Protein AF-A0AAU9QQC6-F1 (afdb_monomer_lite)

pLDDT: mean 72.89, std 12.36, range [46.03, 91.88]

Secondary structure (DSSP, 8-state):
--HHHHHHHHHHHHHHHHHHHHHHHHHHHHTT--HHHHHHHHHHHHHHHHHHHHHHHHHHHHHHHHHTSHHHHHHHHHHHHHHHHHHHHHHHTSB-----HHHHHHHSTTSS--SSPBHHHHHHHHHHHHHHHTTS---HHHHHHHHHHHHT-EETTEEHHHHHHHHHHHHHHHHHHHHHH--STTHHHHHHHHHHTS-STTSGGGGS-HHHHHHHHHHS--S-HHHHHHHHS-----SS-HHHHHHHHHHTTTS-HHHHHH--HHHHHHHHTT-

Foldseek 3Di:
DDPVVVLVVLVVVLVVVVVVVVVVVVVCVVVVPDPVVVVVVVVVCCVVNVVSVVVSVVSVVVCVVVCPDLVVLLVVLVVLLVVLVVLLVVQQQFWWPDDFPLLCLLLDLQSDRPPIHGLLSSVLSVLLSVVLCVVPPDALSNVLNVCCQQPPTDTPNHRSCCSLCVSVLSSLVSLLVSLVSDPDPCSQVVNVVSLVPRRLSLSCVVVPPPVSVCSVPPRRDHPDPVVVCVSNPGPNPRNDDSVSSVVSRVVCRPDHSVCSRPDDPVNVVVVVVVD

Structure (mmCIF, N/CA/C/O backbone):
data_AF-A0AAU9QQC6-F1
#
_entry.id   AF-A0AAU9QQC6-F1
#
loop_
_atom_site.group_PDB
_atom_site.id
_atom_site.type_symbol
_atom_site.label_atom_id
_atom_site.label_alt_id
_atom_site.label_comp_id
_atom_site.label_asym_id
_atom_site.label_entity_id
_atom_site.label_seq_id
_atom_site.pdbx_PDB_ins_code
_atom_site.Cartn_x
_atom_site.Cartn_y
_atom_site.Cartn_z
_atom_site.occupancy
_atom_site.B_iso_or_equiv
_atom_site.auth_seq_id
_atom_site.auth_comp_id
_atom_site.auth_asym_id
_atom_site.auth_atom_id
_atom_site.pdbx_PDB_model_num
ATOM 1 N N . MET A 1 1 ? -7.316 -11.372 30.826 1.00 49.28 1 MET A N 1
ATOM 2 C CA . MET A 1 1 ? -8.628 -12.020 30.580 1.00 49.28 1 MET A CA 1
ATOM 3 C C . MET A 1 1 ? -9.627 -10.907 30.275 1.00 49.28 1 MET A C 1
ATOM 5 O O . MET A 1 1 ? -9.718 -9.990 31.075 1.00 49.28 1 MET A O 1
ATOM 9 N N . SER A 1 2 ? -10.265 -10.890 29.098 1.00 54.28 2 SER A N 1
ATOM 10 C CA . SER A 1 2 ? -11.149 -9.777 28.683 1.00 54.28 2 SER A CA 1
ATOM 11 C C . SER A 1 2 ? -12.314 -9.598 29.671 1.00 54.28 2 SER A C 1
ATOM 13 O O . SER A 1 2 ? -12.919 -10.594 30.064 1.00 54.28 2 SER A O 1
ATOM 15 N N . GLN A 1 3 ? -12.649 -8.356 30.050 1.00 51.50 3 GLN A N 1
ATOM 16 C CA . GLN A 1 3 ? -13.775 -8.027 30.946 1.00 51.50 3 GLN A CA 1
ATOM 17 C C . GLN A 1 3 ? -15.094 -8.682 30.495 1.00 51.50 3 GLN A C 1
ATOM 19 O O . GLN A 1 3 ? -15.866 -9.148 31.330 1.00 51.50 3 GLN A O 1
ATOM 24 N N . LYS A 1 4 ? -15.296 -8.841 29.178 1.00 56.97 4 LYS A N 1
ATOM 25 C CA . LYS A 1 4 ? -16.446 -9.561 28.602 1.00 56.97 4 LYS A CA 1
ATOM 26 C C . LYS A 1 4 ? -16.500 -11.029 29.035 1.00 56.97 4 LYS A C 1
ATOM 28 O O . LYS A 1 4 ? -17.570 -11.540 29.342 1.00 56.97 4 LYS A O 1
ATOM 33 N N . LYS A 1 5 ? -15.347 -11.703 29.122 1.00 59.28 5 LYS A N 1
ATOM 34 C CA . LYS A 1 5 ? -15.263 -13.099 29.588 1.00 59.28 5 LYS A CA 1
ATOM 35 C C . LYS A 1 5 ? -15.608 -13.219 31.072 1.00 59.28 5 LYS A C 1
ATOM 37 O O . LYS A 1 5 ? -16.277 -14.174 31.449 1.00 59.28 5 LYS A O 1
ATOM 42 N N . ILE A 1 6 ? -15.198 -12.254 31.898 1.00 67.12 6 ILE A N 1
ATOM 43 C CA . ILE A 1 6 ? -15.539 -12.232 33.331 1.00 67.12 6 ILE A CA 1
ATOM 44 C C . ILE A 1 6 ? -17.050 -12.058 33.502 1.00 67.12 6 ILE A C 1
ATOM 46 O O . ILE A 1 6 ? -17.663 -12.824 34.237 1.00 67.12 6 ILE A O 1
ATOM 50 N N . LEU A 1 7 ? -17.656 -11.130 32.758 1.00 67.00 7 LEU A N 1
ATOM 51 C CA . LEU A 1 7 ? -19.090 -10.848 32.824 1.00 67.00 7 LEU A CA 1
ATOM 52 C C . LEU A 1 7 ? -19.949 -12.054 32.401 1.00 67.00 7 LEU A C 1
ATOM 54 O O . LEU A 1 7 ? -20.900 -12.409 33.093 1.00 67.00 7 LEU A O 1
ATOM 58 N N . ILE A 1 8 ? -19.575 -12.726 31.305 1.00 72.62 8 ILE A N 1
ATOM 59 C CA . ILE A 1 8 ? -20.248 -13.947 30.828 1.00 72.62 8 ILE A CA 1
ATOM 60 C C . ILE A 1 8 ? -20.105 -15.080 31.849 1.00 72.62 8 ILE A C 1
ATOM 62 O O . ILE A 1 8 ? -21.080 -15.759 32.157 1.00 72.62 8 ILE A O 1
ATOM 66 N N . THR A 1 9 ? -18.911 -15.260 32.417 1.00 71.75 9 THR A N 1
ATOM 67 C CA . THR A 1 9 ? -18.672 -16.295 33.435 1.00 71.75 9 THR A CA 1
ATOM 68 C C . THR A 1 9 ? -19.521 -16.042 34.683 1.00 71.75 9 THR A C 1
ATOM 70 O O . THR A 1 9 ? -20.118 -16.973 35.221 1.00 71.75 9 THR A O 1
ATOM 73 N N . LEU A 1 10 ? -19.639 -14.780 35.107 1.00 70.56 10 LEU A N 1
ATOM 74 C CA . LEU A 1 10 ? -20.469 -14.378 36.242 1.00 70.56 10 LEU A CA 1
ATOM 75 C C . LEU A 1 10 ? -21.962 -14.615 35.963 1.00 70.56 10 LEU A C 1
ATOM 77 O O . LEU A 1 10 ? -22.668 -15.144 36.820 1.00 70.56 10 LEU A O 1
ATOM 81 N N . LEU A 1 11 ? -22.437 -14.304 34.752 1.00 73.31 11 LEU A N 1
ATOM 82 C CA . LEU A 1 11 ? -23.811 -14.577 34.319 1.00 73.31 11 LEU A CA 1
ATOM 83 C C . LEU A 1 11 ? -24.126 -16.082 34.364 1.00 73.31 11 LEU A C 1
ATOM 85 O O . LEU A 1 11 ? -25.117 -16.486 34.973 1.00 73.31 11 LEU A O 1
ATOM 89 N N . CYS A 1 12 ? -23.259 -16.919 33.784 1.00 75.00 12 CYS A N 1
ATOM 90 C CA . CYS A 1 12 ? -23.413 -18.376 33.801 1.00 75.00 12 CYS A CA 1
ATOM 91 C C . CYS A 1 12 ? -23.426 -18.937 35.229 1.00 75.00 12 CYS A C 1
ATOM 93 O O . CYS A 1 12 ? -24.249 -19.796 35.543 1.00 75.00 12 CYS A O 1
ATOM 95 N N . PHE A 1 13 ? -22.561 -18.425 36.109 1.00 75.25 13 PHE A N 1
ATOM 96 C CA . PHE A 1 13 ? -22.520 -18.828 37.515 1.00 75.25 13 PHE A CA 1
ATOM 97 C C . PHE A 1 13 ? -23.815 -18.456 38.253 1.00 75.25 13 PHE A C 1
ATOM 99 O O . PHE A 1 13 ? -24.349 -19.253 39.020 1.00 75.25 13 PHE A O 1
ATOM 106 N N . THR A 1 14 ? -24.377 -17.282 37.957 1.00 70.88 14 THR A N 1
ATOM 107 C CA . THR A 1 14 ? -25.639 -16.810 38.549 1.00 70.88 14 THR A CA 1
ATOM 108 C C . THR A 1 14 ? -26.821 -17.700 38.152 1.00 70.88 14 THR A C 1
ATOM 110 O O . THR A 1 14 ? -27.624 -18.088 39.001 1.00 70.88 14 THR A O 1
ATOM 113 N N . ILE A 1 15 ? -26.897 -18.083 36.872 1.00 76.19 15 ILE A N 1
ATOM 114 C CA . ILE A 1 15 ? -27.920 -19.005 36.353 1.00 76.19 15 ILE A CA 1
ATOM 115 C C . ILE A 1 15 ? -27.777 -20.394 36.989 1.00 76.19 15 ILE A C 1
ATOM 117 O O . ILE A 1 15 ? -28.776 -21.005 37.368 1.00 76.19 15 ILE A O 1
ATOM 121 N N . ALA A 1 16 ? -26.545 -20.886 37.150 1.00 73.12 16 ALA A N 1
ATOM 122 C CA . ALA A 1 16 ? -26.285 -22.181 37.770 1.00 73.12 16 ALA A CA 1
ATOM 123 C C . ALA A 1 16 ? -26.748 -22.223 39.236 1.00 73.12 16 ALA A C 1
ATOM 125 O O . ALA A 1 16 ? -27.424 -23.172 39.632 1.00 73.12 16 ALA A O 1
ATOM 126 N N . ILE A 1 17 ? -26.462 -21.180 40.026 1.00 74.50 17 ILE A N 1
ATOM 127 C CA . ILE A 1 17 ? -26.947 -21.084 41.412 1.00 74.50 17 ILE A CA 1
ATOM 128 C C . ILE A 1 17 ? -28.482 -21.042 41.440 1.00 74.50 17 ILE A C 1
ATOM 130 O O . ILE A 1 17 ? -29.094 -21.737 42.249 1.00 74.50 17 ILE A O 1
ATOM 134 N N . PHE A 1 18 ? -29.115 -20.278 40.543 1.00 71.88 18 PHE A N 1
ATOM 135 C CA . PHE A 1 18 ? -30.577 -20.207 40.462 1.00 71.88 18 PHE A CA 1
ATOM 136 C C . PHE A 1 18 ? -31.208 -21.579 40.185 1.00 71.88 18 PHE A C 1
ATOM 138 O O . PHE A 1 18 ? -32.147 -21.970 40.875 1.00 71.88 18 PHE A O 1
ATOM 145 N N . LEU A 1 19 ? -30.657 -22.346 39.237 1.00 73.50 19 LEU A N 1
ATOM 146 C CA . LEU A 1 19 ? -31.112 -23.707 38.934 1.00 73.50 19 LEU A CA 1
ATOM 147 C C . LEU A 1 19 ? -30.944 -24.656 40.125 1.00 73.50 19 LEU A C 1
ATOM 149 O O . LEU A 1 19 ? -31.856 -25.425 40.420 1.00 73.50 19 LEU A O 1
ATOM 153 N N . VAL A 1 20 ? -29.817 -24.582 40.837 1.00 74.50 20 VAL A N 1
ATOM 154 C CA . VAL A 1 20 ? -29.570 -25.401 42.035 1.00 74.50 20 VAL A CA 1
ATOM 155 C C . VAL A 1 20 ? -30.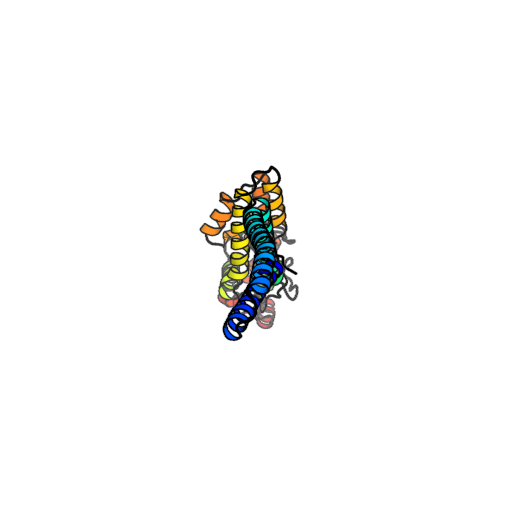594 -25.094 43.128 1.00 74.50 20 VAL A C 1
ATOM 157 O O . VAL A 1 20 ? -31.149 -26.018 43.718 1.00 74.50 20 VAL A O 1
ATOM 160 N N . VAL A 1 21 ? -30.908 -23.819 43.364 1.00 68.69 21 VAL A N 1
ATOM 161 C CA . VAL A 1 21 ? -31.923 -23.419 44.352 1.00 68.69 21 VAL A CA 1
ATOM 162 C C . VAL A 1 21 ? -33.323 -23.862 43.931 1.00 68.69 21 VAL A C 1
ATOM 164 O O . VAL A 1 21 ? -34.084 -24.333 44.774 1.00 68.69 21 VAL A O 1
ATOM 167 N N . LEU A 1 22 ? -33.653 -23.800 42.638 1.00 71.38 22 LEU A N 1
ATOM 168 C CA . LEU A 1 22 ? -34.913 -24.321 42.093 1.00 71.38 22 LEU A CA 1
ATOM 169 C C . LEU A 1 22 ? -35.048 -25.835 42.308 1.00 71.38 22 LEU A C 1
ATOM 171 O O . LEU A 1 22 ? -36.104 -26.303 42.730 1.00 71.38 22 LEU A O 1
ATOM 175 N N . ILE A 1 23 ? -33.971 -26.593 42.075 1.00 73.94 23 ILE A N 1
ATOM 176 C CA . ILE A 1 23 ? -33.926 -28.043 42.306 1.00 73.94 23 ILE A CA 1
ATOM 177 C C . ILE A 1 23 ? -34.077 -28.352 43.797 1.00 73.94 23 ILE A C 1
ATOM 179 O O . ILE A 1 23 ? -34.906 -29.183 44.156 1.00 73.94 23 ILE A O 1
ATOM 183 N N . ILE A 1 24 ? -33.340 -27.662 44.674 1.00 69.12 24 ILE A N 1
ATOM 184 C CA . ILE A 1 24 ? -33.470 -27.820 46.132 1.00 69.12 24 ILE A CA 1
ATOM 185 C C . ILE A 1 24 ? -34.905 -27.510 46.572 1.00 69.12 24 ILE A C 1
ATOM 187 O O . ILE A 1 24 ? -35.478 -28.265 47.348 1.00 69.12 24 ILE A O 1
ATOM 191 N N . THR A 1 25 ? -35.515 -26.457 46.025 1.00 62.00 25 THR A N 1
ATOM 192 C CA . THR A 1 25 ? -36.904 -26.070 46.316 1.00 62.00 25 THR A CA 1
ATOM 193 C C . THR A 1 25 ? -37.892 -27.156 45.899 1.00 62.00 25 THR A C 1
ATOM 195 O O . THR A 1 25 ? -38.747 -27.545 46.691 1.00 62.00 25 THR A O 1
ATOM 198 N N . ALA A 1 26 ? -37.758 -27.691 44.683 1.00 64.31 26 ALA A N 1
ATOM 199 C CA . ALA A 1 26 ? -38.605 -28.775 44.191 1.00 64.31 26 ALA A CA 1
ATOM 200 C C . ALA A 1 26 ? -38.455 -30.051 45.037 1.00 64.31 26 ALA A C 1
ATOM 202 O O . ALA A 1 26 ? -39.446 -30.709 45.344 1.00 64.31 26 ALA A O 1
ATOM 203 N N . VAL A 1 27 ? -37.228 -30.367 45.460 1.00 66.38 27 VAL A N 1
ATOM 204 C CA . VAL A 1 27 ? -36.919 -31.517 46.316 1.00 66.38 27 VAL A CA 1
ATOM 205 C C . VAL A 1 27 ? -37.485 -31.326 47.727 1.00 66.38 27 VAL A C 1
ATOM 207 O O . VAL A 1 27 ? -38.150 -32.222 48.231 1.00 66.38 27 VAL A O 1
ATOM 210 N N . MET A 1 28 ? -37.305 -30.164 48.360 1.00 64.31 28 MET A N 1
ATOM 211 C CA . MET A 1 28 ? -37.839 -29.905 49.706 1.00 64.31 28 MET A CA 1
ATOM 212 C C . MET A 1 28 ? -39.371 -29.956 49.752 1.00 64.31 28 MET A C 1
ATOM 214 O O . MET A 1 28 ? -39.926 -30.484 50.712 1.00 64.31 28 MET A O 1
ATOM 218 N N . ASN A 1 29 ? -40.039 -29.480 48.696 1.00 60.56 29 ASN A N 1
ATOM 219 C CA . ASN A 1 29 ? -41.498 -29.537 48.567 1.00 60.56 29 ASN A CA 1
ATOM 220 C C . ASN A 1 29 ? -42.007 -30.974 48.327 1.00 60.56 29 ASN A C 1
ATOM 222 O O . ASN A 1 29 ? -43.116 -31.315 48.717 1.00 60.56 29 ASN A O 1
ATOM 226 N N . TYR A 1 30 ? -41.187 -31.836 47.714 1.00 61.41 30 TYR A N 1
ATOM 227 C CA . TYR A 1 30 ? -41.492 -33.258 47.513 1.00 61.41 30 TYR A CA 1
ATOM 228 C C . TYR A 1 30 ? -41.337 -34.096 48.800 1.00 61.41 30 TYR A C 1
ATOM 230 O O . TYR A 1 30 ? -41.972 -35.140 48.928 1.00 61.41 30 TYR A O 1
ATOM 238 N N . PHE A 1 31 ? -40.509 -33.648 49.754 1.00 60.22 31 PHE A N 1
ATOM 239 C CA . PHE A 1 31 ? -40.211 -34.360 51.008 1.00 60.22 31 PHE A CA 1
ATOM 240 C C . PHE A 1 31 ? -40.866 -33.756 52.269 1.00 60.22 31 PHE A C 1
ATOM 242 O O . PHE A 1 31 ? -40.593 -34.238 53.366 1.00 60.22 31 PHE A O 1
ATOM 249 N N . ASP A 1 32 ? -41.722 -32.738 52.125 1.00 59.00 32 ASP A N 1
ATOM 250 C CA . ASP A 1 32 ? -42.509 -32.117 53.211 1.00 59.00 32 ASP A CA 1
ATOM 251 C C . ASP A 1 32 ? -41.648 -31.600 54.394 1.00 59.00 32 ASP A C 1
ATOM 253 O O . ASP A 1 32 ? -41.969 -31.748 55.575 1.00 59.00 32 ASP A O 1
ATOM 257 N N . ILE A 1 33 ? -40.485 -31.014 54.074 1.00 55.41 33 ILE A N 1
ATOM 258 C CA . ILE A 1 33 ? -39.499 -30.539 55.058 1.00 55.41 33 ILE A CA 1
ATOM 259 C C . ILE A 1 33 ? -39.776 -29.066 55.427 1.00 55.41 33 ILE A C 1
ATOM 261 O O . ILE A 1 33 ? -39.784 -28.194 54.564 1.00 55.41 33 ILE A O 1
ATOM 265 N N . ALA A 1 34 ? -39.970 -28.820 56.731 1.00 57.09 34 ALA A N 1
ATOM 266 C CA . ALA A 1 34 ? -40.286 -27.569 57.445 1.00 57.09 34 ALA A CA 1
ATOM 267 C C . ALA A 1 34 ? -40.156 -26.213 56.694 1.00 57.09 34 ALA A C 1
ATOM 269 O O . ALA A 1 34 ? -39.061 -25.764 56.343 1.00 57.09 34 ALA A O 1
ATOM 270 N N . LEU A 1 35 ? -41.289 -25.493 56.613 1.00 57.78 35 LEU A N 1
ATOM 271 C CA . LEU A 1 35 ? -41.464 -24.158 56.008 1.00 57.78 35 LEU A CA 1
ATOM 272 C C . LEU A 1 35 ? -40.525 -23.055 56.541 1.00 57.78 35 LEU A C 1
ATOM 274 O O . LEU A 1 35 ? -40.221 -22.108 55.814 1.00 57.78 35 LEU A O 1
ATOM 278 N N . ASP A 1 36 ? -40.053 -23.147 57.785 1.00 58.88 36 ASP A N 1
ATOM 279 C CA . ASP A 1 36 ? -39.226 -22.091 58.393 1.00 58.88 36 ASP A CA 1
ATOM 280 C C . ASP A 1 36 ? -37.809 -22.041 57.805 1.00 58.88 36 ASP A C 1
ATOM 282 O O . ASP A 1 36 ? -37.277 -20.960 57.534 1.00 58.88 36 ASP A O 1
ATOM 286 N N . GLY A 1 37 ? -37.223 -23.209 57.518 1.00 57.56 37 GLY A N 1
ATOM 287 C CA . GLY A 1 37 ? -35.948 -23.300 56.804 1.00 57.56 37 GLY A CA 1
ATOM 288 C C . GLY A 1 37 ? -36.071 -22.805 55.362 1.00 57.56 37 GLY A C 1
ATOM 289 O O . GLY A 1 37 ? -35.153 -22.174 54.841 1.00 57.56 37 GLY A O 1
ATOM 290 N N . PHE A 1 38 ? -37.236 -23.013 54.744 1.00 57.19 38 PHE A N 1
ATOM 291 C CA . PHE A 1 38 ? -37.543 -22.527 53.402 1.00 57.19 38 PHE A CA 1
ATOM 292 C C . PHE A 1 38 ? -37.653 -20.996 53.347 1.00 57.19 38 PHE A C 1
ATOM 294 O O . PHE A 1 38 ? -37.045 -20.370 52.477 1.00 57.19 38 PHE A O 1
ATOM 301 N N . ASN A 1 39 ? -38.347 -20.366 54.298 1.00 61.62 39 ASN A N 1
ATOM 302 C CA . ASN A 1 39 ? -38.440 -18.903 54.364 1.00 61.62 39 ASN A CA 1
ATOM 303 C C . ASN A 1 39 ? -37.070 -18.243 54.591 1.00 61.62 39 ASN A C 1
ATOM 305 O O . ASN A 1 39 ? -36.753 -17.258 53.921 1.00 61.62 39 ASN A O 1
ATOM 309 N N . GLN A 1 40 ? -36.223 -18.814 55.456 1.00 63.28 40 GLN A N 1
ATOM 310 C CA . GLN A 1 40 ? -34.849 -18.333 55.647 1.00 63.28 40 GLN A CA 1
ATOM 311 C C . GLN A 1 40 ? -33.974 -18.537 54.405 1.00 63.28 40 GLN A C 1
ATOM 313 O O . GLN A 1 40 ? -33.226 -17.632 54.033 1.00 63.28 40 GLN A O 1
ATOM 318 N N . LEU A 1 41 ? -34.074 -19.687 53.728 1.00 60.38 41 LEU A N 1
ATOM 319 C CA . LEU A 1 41 ? -33.348 -19.945 52.481 1.00 60.38 41 LEU A CA 1
ATOM 320 C C . LEU A 1 41 ? -33.760 -18.945 51.389 1.00 60.38 41 LEU A C 1
ATOM 322 O O . LEU A 1 41 ? -32.905 -18.383 50.708 1.00 60.38 41 LEU A O 1
ATOM 326 N N . THR A 1 42 ? -35.061 -18.679 51.266 1.00 61.88 42 THR A N 1
ATOM 327 C CA . THR A 1 42 ? -35.620 -17.771 50.257 1.00 61.88 42 THR A CA 1
ATOM 328 C C . THR A 1 42 ? -35.233 -16.318 50.533 1.00 61.88 42 THR A C 1
ATOM 330 O O . THR A 1 42 ? -34.817 -15.617 49.611 1.00 61.88 42 THR A O 1
ATOM 333 N N . GLN A 1 43 ? -35.277 -15.868 51.793 1.00 65.56 43 GLN A N 1
ATOM 334 C CA . GLN A 1 43 ? -34.787 -14.539 52.180 1.00 65.56 43 GLN A CA 1
ATOM 335 C C . GLN A 1 43 ? -33.282 -14.387 51.952 1.00 65.56 43 GLN A C 1
ATOM 337 O O . GLN A 1 43 ? -32.851 -13.391 51.375 1.00 65.56 43 GLN A O 1
ATOM 342 N N . ASN A 1 44 ? -32.475 -15.374 52.343 1.00 64.38 44 ASN A N 1
ATOM 343 C CA . ASN A 1 44 ? -31.029 -15.337 52.115 1.00 64.38 44 ASN A CA 1
ATOM 344 C C . ASN A 1 44 ? -30.692 -15.344 50.619 1.00 64.38 44 ASN A C 1
ATOM 346 O O . ASN A 1 44 ? -29.780 -14.639 50.189 1.00 64.38 44 ASN A O 1
ATOM 350 N N . PHE A 1 45 ? -31.463 -16.076 49.813 1.00 63.50 45 PHE A N 1
ATOM 351 C CA . PHE A 1 45 ? -31.323 -16.068 48.364 1.00 63.50 45 PHE A CA 1
ATOM 352 C C . PHE A 1 45 ? -31.694 -14.715 47.757 1.00 63.50 45 PHE A C 1
ATOM 354 O O . PHE A 1 45 ? -30.934 -14.197 46.949 1.00 63.50 45 PHE A O 1
ATOM 361 N N . GLN A 1 46 ? -32.804 -14.096 48.166 1.00 65.00 46 GLN A N 1
ATOM 362 C CA . GLN A 1 46 ? -33.179 -12.752 47.708 1.00 65.00 46 GLN A CA 1
ATOM 363 C C . GLN A 1 46 ? -32.138 -11.700 48.116 1.00 65.00 46 GLN A C 1
ATOM 365 O O . GLN A 1 46 ? -31.743 -10.876 47.290 1.00 65.00 46 GLN A O 1
ATOM 370 N N . ASN A 1 47 ? -31.623 -11.784 49.345 1.00 67.81 47 ASN A N 1
ATOM 371 C CA . ASN A 1 47 ? -30.574 -10.903 49.858 1.00 67.81 47 ASN A CA 1
ATOM 372 C C . ASN A 1 47 ? -29.237 -11.059 49.113 1.00 67.81 47 ASN A C 1
ATOM 374 O O . ASN A 1 47 ? -28.455 -10.115 49.087 1.00 67.81 47 ASN A O 1
ATOM 378 N N . LEU A 1 48 ? -28.974 -12.212 48.488 1.00 65.38 48 LEU A N 1
ATOM 379 C CA . LEU A 1 48 ? -27.800 -12.445 47.638 1.00 65.38 48 LEU A CA 1
ATOM 380 C C . LEU A 1 48 ? -28.066 -12.082 46.164 1.00 65.38 48 LEU A C 1
ATOM 382 O O . LEU A 1 48 ? -27.230 -11.472 45.499 1.00 65.38 48 LEU A O 1
ATOM 386 N N . ALA A 1 49 ? -29.239 -12.451 45.650 1.00 63.53 49 ALA A N 1
ATOM 387 C CA . ALA A 1 49 ? -29.616 -12.307 44.250 1.00 63.53 49 ALA A CA 1
ATOM 388 C C . ALA A 1 49 ? -29.838 -10.842 43.863 1.00 63.53 49 ALA A C 1
ATOM 390 O O . ALA A 1 49 ? -29.401 -10.433 42.790 1.00 63.53 49 ALA A O 1
ATOM 391 N N . ILE A 1 50 ? -30.460 -10.033 44.730 1.00 69.00 50 ILE A N 1
ATOM 392 C CA . ILE A 1 50 ? -30.718 -8.613 44.448 1.00 69.00 50 ILE A CA 1
ATOM 393 C C . ILE A 1 50 ? -29.399 -7.835 44.264 1.00 69.00 50 ILE A C 1
ATOM 395 O O . ILE A 1 50 ? -29.242 -7.204 43.212 1.00 69.00 50 ILE A O 1
ATOM 399 N N . PRO A 1 51 ? -28.409 -7.898 45.180 1.00 69.88 51 PRO A N 1
ATOM 400 C CA . PRO A 1 51 ? -27.114 -7.249 44.969 1.00 69.88 51 PRO A CA 1
ATOM 401 C C . PRO A 1 51 ? -26.367 -7.769 43.740 1.00 69.88 51 PRO A C 1
ATOM 403 O O . PRO A 1 51 ? -25.773 -6.977 43.013 1.00 69.88 51 PRO A O 1
ATOM 406 N N . LEU A 1 52 ? -26.420 -9.077 43.472 1.00 67.19 52 LEU A N 1
ATOM 407 C CA . LEU A 1 52 ? -25.715 -9.693 42.346 1.00 67.19 52 LEU A CA 1
ATOM 408 C C . LEU A 1 52 ? -26.299 -9.267 40.990 1.00 67.19 52 LEU A C 1
ATOM 410 O O . LEU A 1 52 ? -25.556 -8.861 40.097 1.00 67.19 52 LEU A O 1
ATOM 414 N N . VAL A 1 53 ? -27.627 -9.295 40.843 1.00 69.00 53 VAL A N 1
ATOM 415 C CA . VAL A 1 53 ? -28.323 -8.811 39.638 1.00 69.00 53 VAL A CA 1
ATOM 416 C C . VAL A 1 53 ? -28.113 -7.310 39.460 1.00 69.00 53 VAL A C 1
ATOM 418 O O . VAL A 1 53 ? -27.909 -6.849 38.337 1.00 69.00 53 VAL A O 1
ATOM 421 N N . THR A 1 54 ? -28.097 -6.545 40.554 1.00 72.25 54 THR A N 1
ATOM 422 C CA . THR A 1 54 ? -27.807 -5.105 40.512 1.00 72.25 54 THR A CA 1
ATOM 423 C C . THR A 1 54 ? -26.375 -4.851 40.043 1.00 72.25 54 THR A C 1
ATOM 425 O O . THR A 1 54 ? -26.166 -4.042 39.144 1.00 72.25 54 THR A O 1
ATOM 428 N N . ALA A 1 55 ? -25.392 -5.582 40.573 1.00 67.75 55 ALA A N 1
ATOM 429 C CA . ALA A 1 55 ? -23.993 -5.472 40.167 1.00 67.75 55 ALA A CA 1
ATOM 430 C C . ALA A 1 55 ? -23.781 -5.863 38.695 1.00 67.75 55 ALA A C 1
ATOM 432 O O . ALA A 1 55 ? -23.068 -5.165 37.976 1.00 67.75 55 ALA A O 1
ATOM 433 N N . LEU A 1 56 ? -24.441 -6.926 38.220 1.00 67.81 56 LEU A N 1
ATOM 434 C CA . LEU A 1 56 ? -24.443 -7.301 36.804 1.00 67.81 56 LEU A CA 1
ATOM 435 C C . LEU A 1 56 ? -25.067 -6.204 35.940 1.00 67.81 56 LEU A C 1
ATOM 437 O O . LEU A 1 56 ? -24.455 -5.791 34.962 1.00 67.81 56 LEU A O 1
ATOM 441 N N . SER A 1 57 ? -26.243 -5.696 36.316 1.00 66.31 57 SER A N 1
ATOM 442 C CA . SER A 1 57 ? -26.952 -4.646 35.573 1.00 66.31 57 SER A CA 1
ATOM 443 C C . SER A 1 57 ? -26.130 -3.363 35.492 1.00 66.31 57 SER A C 1
ATOM 445 O O . SER A 1 57 ? -25.974 -2.817 34.405 1.00 66.31 57 SER A O 1
ATOM 447 N N . VAL A 1 58 ? -25.532 -2.923 36.605 1.00 70.69 58 VAL A 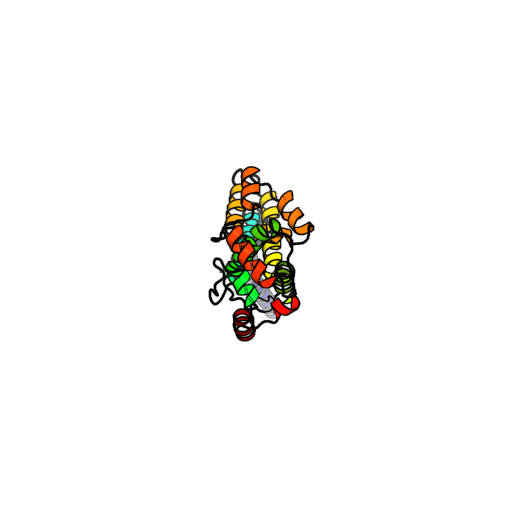N 1
ATOM 448 C CA . VAL A 1 58 ? -24.606 -1.781 36.645 1.00 70.69 58 VAL A CA 1
ATOM 449 C C . VAL A 1 58 ? -23.353 -2.064 35.817 1.00 70.69 58 VAL A C 1
ATOM 451 O O . VAL A 1 58 ? -22.901 -1.180 35.102 1.00 70.69 58 VAL A O 1
ATOM 454 N N . GLY A 1 59 ? -22.817 -3.287 35.846 1.00 67.12 59 GLY A N 1
ATOM 455 C CA . GLY A 1 59 ? -21.681 -3.696 35.017 1.00 67.12 59 GLY A CA 1
ATOM 456 C C . GLY A 1 59 ? -21.988 -3.669 33.516 1.00 67.12 59 GLY A C 1
ATOM 457 O O . GLY A 1 59 ? -21.180 -3.167 32.736 1.00 67.12 59 GLY A O 1
ATOM 458 N N . PHE A 1 60 ? -23.168 -4.141 33.106 1.00 70.56 60 PHE A N 1
ATOM 459 C CA . PHE A 1 60 ? -23.651 -4.049 31.726 1.00 70.56 60 PHE A CA 1
ATOM 460 C C . PHE A 1 60 ? -23.880 -2.595 31.308 1.00 70.56 60 PHE A C 1
ATOM 462 O O . PHE A 1 60 ? -23.444 -2.205 30.227 1.00 70.56 60 PHE A O 1
ATOM 469 N N . LEU A 1 61 ? -24.503 -1.780 32.165 1.00 69.62 61 LEU A N 1
ATOM 470 C CA . LEU A 1 61 ? -24.714 -0.350 31.924 1.00 69.62 61 LEU A CA 1
ATOM 471 C C . LEU A 1 61 ? -23.385 0.393 31.800 1.00 69.62 61 LEU A C 1
ATOM 473 O O . LEU A 1 61 ? -23.195 1.142 30.849 1.00 69.62 61 LEU A O 1
ATOM 477 N N . TYR A 1 62 ? -22.447 0.138 32.710 1.00 70.75 62 TYR A N 1
ATOM 478 C CA . TYR A 1 62 ? -21.104 0.700 32.666 1.00 70.75 62 TYR A CA 1
ATOM 479 C C . TYR A 1 62 ? -20.394 0.286 31.379 1.00 70.75 62 TYR A C 1
ATOM 481 O O . TYR A 1 62 ? -19.969 1.157 30.635 1.00 70.75 62 TYR A O 1
ATOM 489 N N . SER A 1 63 ? -20.366 -1.008 31.038 1.00 63.88 63 SER A N 1
ATOM 490 C CA . SER A 1 63 ? -19.784 -1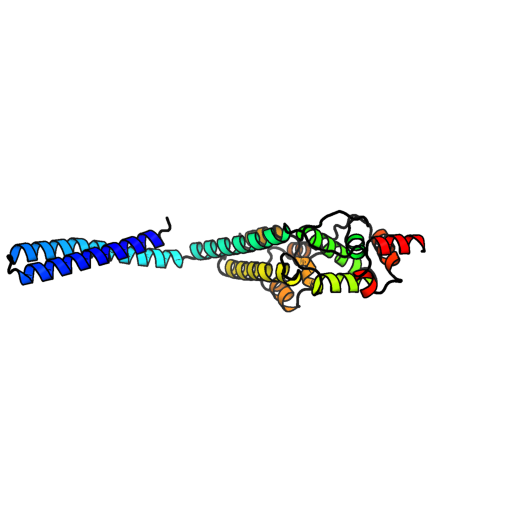.481 29.776 1.00 63.88 63 SER A CA 1
ATOM 491 C C . SER A 1 63 ? -20.439 -0.819 28.563 1.00 63.88 63 SER A C 1
ATOM 493 O O . SER A 1 63 ? -19.735 -0.420 27.644 1.00 63.88 63 SER A O 1
ATOM 495 N N . SER A 1 64 ? -21.765 -0.663 28.555 1.00 63.03 64 SER A N 1
ATOM 496 C CA . SER A 1 64 ? -22.495 -0.020 27.459 1.00 63.03 64 SER A CA 1
ATOM 497 C C . SER A 1 64 ? -22.185 1.474 27.349 1.00 63.03 64 SER A C 1
ATOM 499 O O . SER A 1 64 ? -22.084 1.992 26.238 1.00 63.03 64 SER A O 1
ATOM 501 N N . ILE A 1 65 ? -22.033 2.173 28.476 1.00 66.25 65 ILE A N 1
ATOM 502 C CA . ILE A 1 65 ? -21.646 3.586 28.512 1.00 66.25 65 ILE A CA 1
ATOM 503 C C . ILE A 1 65 ? -20.200 3.726 28.040 1.00 66.25 65 ILE A C 1
ATOM 505 O O . ILE A 1 65 ? -19.931 4.524 27.145 1.00 66.25 65 ILE A O 1
ATOM 509 N N . THR A 1 66 ? -19.283 2.923 28.587 1.00 63.59 66 THR A N 1
ATOM 510 C CA . THR A 1 66 ? -17.857 2.943 28.252 1.00 63.59 66 THR A CA 1
ATOM 511 C C . THR A 1 66 ? -17.632 2.627 26.776 1.00 63.59 66 THR A C 1
ATOM 513 O O . THR A 1 66 ? -16.946 3.392 26.102 1.00 63.59 66 THR A O 1
ATOM 516 N N . GLU A 1 67 ? -18.271 1.585 26.231 1.00 63.59 67 GLU A N 1
ATOM 517 C CA . GLU A 1 67 ? -18.181 1.236 24.804 1.00 63.59 67 GLU A CA 1
ATOM 518 C C . GLU A 1 67 ? -18.681 2.349 23.873 1.00 63.59 67 GLU A C 1
ATOM 520 O O . GLU A 1 67 ? -18.220 2.439 22.735 1.00 63.59 67 GLU A O 1
ATOM 525 N N . ASN A 1 68 ? -19.589 3.209 24.341 1.00 70.19 68 ASN A N 1
ATOM 526 C CA . ASN A 1 68 ? -20.144 4.299 23.544 1.00 70.19 68 ASN A CA 1
ATOM 527 C C . ASN A 1 68 ? -19.412 5.638 23.747 1.00 70.19 68 ASN A C 1
ATOM 529 O O . ASN A 1 68 ? -19.754 6.633 23.100 1.00 70.19 68 ASN A O 1
ATOM 533 N N . THR A 1 69 ? -18.393 5.682 24.612 1.00 79.06 69 THR A N 1
ATOM 534 C CA . THR A 1 69 ? -17.583 6.891 24.776 1.00 79.06 69 THR A CA 1
ATOM 535 C C . THR A 1 69 ? -16.807 7.200 23.501 1.00 79.06 69 THR A C 1
ATOM 537 O O . THR A 1 69 ? -16.321 6.312 22.796 1.00 79.06 69 THR A O 1
ATOM 540 N N . LYS A 1 70 ? -16.636 8.496 23.230 1.00 79.38 70 LYS A N 1
ATOM 541 C CA . LYS A 1 70 ? -15.779 8.996 22.150 1.00 79.38 70 LYS A CA 1
ATOM 542 C C . LYS A 1 70 ? -14.377 8.375 22.206 1.00 79.38 70 LYS A C 1
ATOM 544 O O . LYS A 1 70 ? -13.861 7.946 21.182 1.00 79.38 70 LYS A O 1
ATOM 549 N N . GLN A 1 71 ? -13.797 8.270 23.401 1.00 80.00 71 GLN A N 1
ATOM 550 C CA . GLN A 1 71 ? -12.446 7.745 23.595 1.00 80.00 71 GLN A CA 1
ATOM 551 C C . GLN A 1 71 ? -12.338 6.252 23.263 1.00 80.00 71 GLN A C 1
ATOM 553 O O . GLN A 1 71 ? -11.395 5.849 22.591 1.00 80.00 71 GLN A O 1
ATOM 558 N N . THR A 1 72 ? -13.318 5.427 23.648 1.00 80.62 72 THR A N 1
ATOM 559 C CA . THR A 1 72 ? -13.325 4.005 23.270 1.00 80.62 72 THR A CA 1
ATOM 560 C C . THR A 1 72 ? -13.556 3.800 21.772 1.00 80.62 72 THR A C 1
ATOM 562 O O . THR A 1 72 ? -12.955 2.898 21.193 1.00 80.62 72 THR A O 1
ATOM 565 N N . LYS A 1 73 ? -14.367 4.643 21.118 1.00 83.56 73 LYS A N 1
ATOM 566 C CA . LYS A 1 73 ? -14.526 4.615 19.651 1.00 83.56 73 LYS A CA 1
ATOM 567 C C . LYS A 1 73 ? -13.223 4.958 18.932 1.00 83.56 73 LYS A C 1
ATOM 569 O O . LYS A 1 73 ? -12.836 4.238 18.021 1.00 83.56 73 LYS A O 1
ATOM 574 N N . ILE A 1 74 ? -12.532 6.003 19.387 1.00 84.81 74 ILE A N 1
ATOM 575 C CA . ILE A 1 74 ? -11.221 6.397 18.861 1.00 84.81 74 ILE A CA 1
ATOM 576 C C . ILE A 1 74 ? -10.200 5.263 19.027 1.00 84.81 74 ILE A C 1
ATOM 578 O O . ILE A 1 74 ? -9.559 4.888 18.054 1.00 84.81 74 ILE A O 1
ATOM 582 N N . LEU A 1 75 ? -10.109 4.658 20.218 1.00 86.00 75 LEU A N 1
ATOM 583 C CA . LEU A 1 75 ? -9.189 3.541 20.468 1.00 86.00 75 LEU A CA 1
ATOM 584 C C . LEU A 1 75 ? -9.456 2.342 19.549 1.00 86.00 75 LEU A C 1
ATOM 586 O O . LEU A 1 75 ? -8.514 1.752 19.035 1.00 86.00 75 LEU A O 1
ATOM 590 N N . ARG A 1 76 ? -10.727 2.001 19.300 1.00 86.19 76 ARG A N 1
ATOM 591 C CA . ARG A 1 76 ? -11.087 0.921 18.366 1.00 86.19 76 ARG A CA 1
ATOM 592 C C . ARG A 1 76 ? -10.683 1.236 16.932 1.00 86.19 76 ARG A C 1
ATOM 594 O O . ARG A 1 76 ? -10.182 0.355 16.245 1.00 86.19 76 ARG A O 1
ATOM 601 N N . LEU A 1 77 ? -10.905 2.470 16.482 1.00 89.75 77 LEU A N 1
ATOM 602 C CA . LEU A 1 77 ? -10.456 2.896 15.158 1.00 89.75 77 LEU A CA 1
ATOM 603 C C . LEU A 1 77 ? -8.932 2.826 15.057 1.00 89.75 77 LEU A C 1
ATOM 605 O O . LEU A 1 77 ? -8.425 2.329 14.062 1.00 89.75 77 LEU A O 1
ATOM 609 N N . ASP A 1 78 ? -8.209 3.230 16.101 1.00 89.38 78 ASP A N 1
ATOM 610 C CA . ASP A 1 78 ? -6.748 3.135 16.144 1.00 89.38 78 ASP A CA 1
ATOM 611 C C . ASP A 1 78 ? -6.248 1.690 16.086 1.00 89.38 78 ASP A C 1
ATOM 613 O O . ASP A 1 78 ? -5.310 1.397 15.346 1.00 89.38 78 ASP A O 1
ATOM 617 N N . GLU A 1 79 ? -6.885 0.773 16.815 1.00 90.44 79 GLU A N 1
ATOM 618 C CA . GLU A 1 79 ? -6.594 -0.663 16.735 1.00 90.44 79 GLU A CA 1
ATOM 619 C C . GLU A 1 79 ? -6.822 -1.215 15.320 1.00 90.44 79 GLU A C 1
ATOM 621 O O . GLU A 1 79 ? -5.975 -1.951 14.814 1.00 90.44 79 GLU A O 1
ATOM 626 N N . LEU A 1 80 ? -7.921 -0.829 14.662 1.00 91.88 80 LEU A N 1
ATOM 627 C CA . LEU A 1 80 ? -8.220 -1.248 13.290 1.00 91.88 80 LEU A CA 1
ATOM 628 C C . LEU A 1 80 ? -7.212 -0.672 12.290 1.00 91.88 80 LEU A C 1
ATOM 630 O O . LEU A 1 80 ? -6.639 -1.431 11.513 1.00 91.88 80 LEU A O 1
ATOM 634 N N . ILE A 1 81 ? -6.933 0.635 12.353 1.00 89.69 81 ILE A N 1
ATOM 635 C CA . ILE A 1 81 ? -5.942 1.307 11.498 1.00 89.69 81 ILE A CA 1
ATOM 636 C C . ILE A 1 81 ? -4.588 0.603 11.612 1.00 89.69 81 ILE A C 1
ATOM 638 O O . ILE A 1 81 ? -3.985 0.264 10.598 1.00 89.69 81 ILE A O 1
ATOM 642 N N . ASN A 1 82 ? -4.126 0.334 12.836 1.00 89.56 82 ASN A N 1
ATOM 643 C CA . ASN A 1 82 ? -2.866 -0.377 13.050 1.00 89.56 82 ASN A CA 1
ATOM 644 C C . ASN A 1 82 ? -2.908 -1.797 12.474 1.00 89.56 82 ASN A C 1
ATOM 646 O O . ASN A 1 82 ? -1.950 -2.213 11.836 1.00 89.56 82 ASN A O 1
ATOM 650 N N . GLY A 1 83 ? -4.025 -2.513 12.630 1.00 90.12 83 GLY A N 1
ATOM 651 C CA . GLY A 1 83 ? -4.198 -3.842 12.048 1.00 90.12 83 GLY A CA 1
ATOM 652 C C . GLY A 1 83 ? -4.078 -3.855 10.520 1.00 90.12 83 GLY A C 1
ATOM 653 O O . GLY A 1 83 ? -3.410 -4.732 9.973 1.00 90.12 83 GLY A O 1
ATOM 654 N N . HIS A 1 84 ? -4.671 -2.879 9.826 1.00 88.81 84 HIS A N 1
ATOM 655 C CA . HIS A 1 84 ? -4.537 -2.759 8.368 1.00 88.81 84 HIS A CA 1
ATOM 656 C C . HIS A 1 84 ? -3.128 -2.313 7.945 1.00 88.81 84 HIS A C 1
ATOM 658 O O . HIS A 1 84 ? -2.601 -2.835 6.963 1.00 88.81 84 HIS A O 1
ATOM 664 N N . ILE A 1 85 ? -2.470 -1.434 8.711 1.00 87.56 85 ILE A N 1
ATOM 665 C CA . ILE A 1 85 ? -1.059 -1.074 8.481 1.00 87.56 85 ILE A CA 1
ATOM 666 C C . ILE A 1 85 ? -0.159 -2.310 8.620 1.00 87.56 85 ILE A C 1
ATOM 668 O O . ILE A 1 85 ? 0.673 -2.557 7.752 1.00 87.56 85 ILE A O 1
ATOM 672 N N . ASP A 1 86 ? -0.366 -3.144 9.641 1.00 88.81 86 ASP A N 1
ATOM 673 C CA . ASP A 1 86 ? 0.392 -4.386 9.838 1.00 88.81 86 ASP A CA 1
ATOM 674 C C . ASP A 1 86 ? 0.165 -5.396 8.696 1.00 88.81 86 ASP A C 1
ATOM 676 O O . ASP A 1 86 ? 1.053 -6.179 8.343 1.00 88.81 86 ASP A O 1
ATOM 680 N N . VAL A 1 87 ? -1.037 -5.427 8.108 1.00 88.19 87 VAL A N 1
ATOM 681 C CA . VAL A 1 87 ? -1.326 -6.218 6.899 1.00 88.19 87 VAL A CA 1
ATOM 682 C C . VAL A 1 87 ? -0.522 -5.682 5.714 1.00 88.19 87 VAL A C 1
ATOM 684 O O . VAL A 1 87 ? 0.188 -6.457 5.071 1.00 88.19 87 VAL A O 1
ATOM 687 N N . LEU A 1 88 ? -0.579 -4.375 5.464 1.00 85.56 88 LEU A N 1
ATOM 688 C CA . LEU A 1 88 ? 0.141 -3.728 4.370 1.00 85.56 88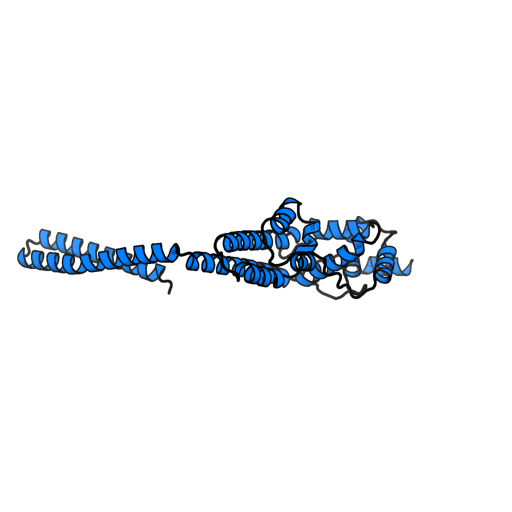 LEU A CA 1
ATOM 689 C C . LEU A 1 88 ? 1.663 -3.897 4.507 1.00 85.56 88 LEU A C 1
ATOM 691 O O . LEU A 1 88 ? 2.342 -4.258 3.548 1.00 85.56 88 LEU A O 1
ATOM 695 N N . GLU A 1 89 ? 2.206 -3.751 5.717 1.00 86.25 89 GLU A N 1
ATOM 696 C CA . GLU A 1 89 ? 3.622 -3.992 5.999 1.00 86.25 89 GLU A CA 1
ATOM 697 C C . GLU A 1 89 ? 4.063 -5.426 5.691 1.00 86.25 89 GLU A C 1
ATOM 699 O O . GLU A 1 89 ? 5.200 -5.651 5.263 1.00 86.25 89 GLU A O 1
ATOM 704 N N . ARG A 1 90 ? 3.194 -6.416 5.926 1.00 88.62 90 ARG A N 1
ATOM 705 C CA . ARG A 1 90 ? 3.492 -7.811 5.579 1.00 88.62 90 ARG A CA 1
ATOM 706 C C . ARG A 1 90 ? 3.582 -7.992 4.070 1.00 88.62 90 ARG A C 1
ATOM 708 O O . ARG A 1 90 ? 4.514 -8.650 3.607 1.00 88.62 90 ARG A O 1
ATOM 715 N N . TYR A 1 91 ? 2.684 -7.372 3.308 1.00 88.06 91 TYR A N 1
ATOM 716 C CA . TYR A 1 91 ? 2.783 -7.376 1.851 1.00 88.06 91 TYR A CA 1
ATOM 717 C C . TYR A 1 91 ? 4.046 -6.668 1.366 1.00 88.06 91 TYR A C 1
ATOM 719 O O . TYR A 1 91 ? 4.787 -7.225 0.566 1.00 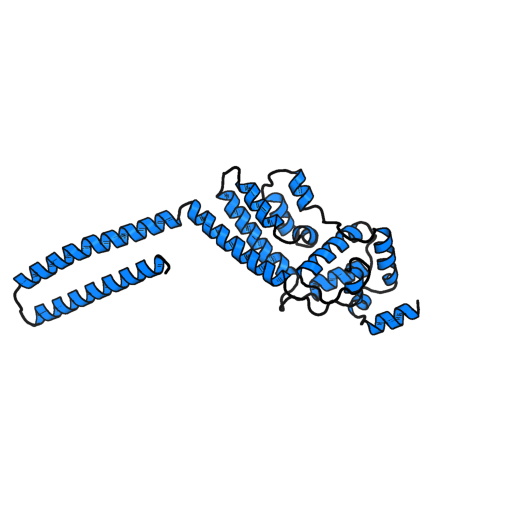88.06 91 TYR A O 1
ATOM 727 N N . TYR A 1 92 ? 4.377 -5.512 1.935 1.00 86.56 92 TYR A N 1
ATOM 728 C CA . TYR A 1 92 ? 5.605 -4.775 1.631 1.00 86.56 92 TYR A CA 1
ATOM 729 C C . TYR A 1 92 ? 6.893 -5.562 1.845 1.00 86.56 92 TYR A C 1
ATOM 731 O O . TYR A 1 92 ? 7.826 -5.411 1.059 1.00 86.56 92 TYR A O 1
ATOM 739 N N . LYS A 1 93 ? 6.932 -6.431 2.857 1.00 88.00 93 LYS A N 1
ATOM 740 C CA . LYS A 1 93 ? 8.066 -7.328 3.132 1.00 88.00 93 LYS A CA 1
ATOM 741 C C . LYS A 1 93 ? 8.060 -8.594 2.265 1.00 88.00 93 LYS A C 1
ATOM 743 O O . LYS A 1 93 ? 8.998 -9.384 2.342 1.00 88.00 93 LYS A O 1
ATOM 748 N N . THR A 1 94 ? 7.010 -8.823 1.477 1.00 89.62 94 THR A N 1
ATOM 749 C CA . THR A 1 94 ? 6.903 -9.998 0.611 1.00 89.62 94 THR A CA 1
ATOM 750 C C . THR A 1 94 ? 7.733 -9.791 -0.652 1.00 89.62 94 THR A C 1
ATOM 752 O O . THR A 1 94 ? 7.629 -8.756 -1.313 1.00 89.62 94 THR A O 1
ATOM 755 N N . GLU A 1 95 ? 8.549 -10.791 -0.982 1.00 88.38 95 GLU A N 1
ATOM 756 C CA . GLU A 1 95 ? 9.333 -10.838 -2.216 1.00 88.38 95 GLU A CA 1
ATOM 757 C C . GLU A 1 95 ? 8.412 -10.963 -3.436 1.00 88.38 95 GLU A C 1
ATOM 759 O O . GLU A 1 95 ? 7.513 -11.807 -3.464 1.00 88.38 95 GLU A O 1
ATOM 764 N N . VAL A 1 96 ? 8.654 -10.145 -4.458 1.00 85.56 96 VAL A N 1
ATOM 765 C CA . VAL A 1 96 ? 7.911 -10.201 -5.716 1.00 85.56 96 VAL A CA 1
ATOM 766 C C . VAL A 1 96 ? 8.461 -11.338 -6.566 1.00 85.56 96 VAL A C 1
ATOM 768 O O . VAL A 1 96 ? 9.598 -11.292 -7.043 1.00 85.56 96 VAL A O 1
ATOM 771 N N . SER A 1 97 ? 7.654 -12.375 -6.780 1.00 71.06 97 SER A N 1
ATOM 772 C CA . SER A 1 97 ? 8.031 -13.457 -7.684 1.00 71.06 97 SER A CA 1
ATOM 773 C C . SER A 1 97 ? 7.979 -12.990 -9.140 1.00 71.06 97 SER A C 1
ATOM 775 O O . SER A 1 97 ? 6.985 -12.410 -9.572 1.00 71.06 97 SER A O 1
ATOM 777 N N . SER A 1 98 ? 9.018 -13.332 -9.912 1.00 75.56 98 SER A N 1
ATOM 778 C CA . SER A 1 98 ? 9.035 -13.291 -11.386 1.00 75.56 98 SER A CA 1
ATOM 779 C C . SER A 1 98 ? 8.780 -11.920 -12.034 1.00 75.56 98 SER A C 1
ATOM 781 O O . SER A 1 98 ? 7.867 -11.762 -12.840 1.00 75.56 98 SER A O 1
ATOM 783 N N . ILE A 1 99 ? 9.646 -10.946 -11.750 1.00 85.44 99 ILE A N 1
ATOM 784 C CA . ILE A 1 99 ? 9.708 -9.698 -12.528 1.00 85.44 99 ILE A CA 1
ATOM 785 C C . ILE A 1 99 ? 10.456 -9.981 -13.849 1.00 85.44 99 ILE A C 1
ATOM 787 O O . ILE A 1 99 ? 11.570 -10.512 -13.787 1.00 85.44 99 ILE A O 1
ATOM 791 N N . PRO A 1 100 ? 9.900 -9.646 -15.031 1.00 88.31 100 PRO A N 1
ATOM 792 C CA . PRO A 1 100 ? 10.593 -9.812 -16.307 1.00 88.31 100 PRO A CA 1
ATOM 793 C C . PRO A 1 100 ? 11.940 -9.087 -16.320 1.00 88.31 100 PRO A C 1
ATOM 795 O O . PRO A 1 100 ? 12.070 -7.995 -15.766 1.00 88.31 100 PRO A O 1
ATOM 798 N N . PHE A 1 101 ? 12.941 -9.671 -16.979 1.00 86.81 101 PHE A N 1
ATOM 799 C CA . PHE A 1 101 ? 14.320 -9.188 -16.885 1.00 86.81 101 PHE A CA 1
ATOM 800 C C . PHE A 1 101 ? 14.473 -7.737 -17.361 1.00 86.81 101 PHE A C 1
ATOM 802 O O . PHE A 1 101 ? 15.082 -6.926 -16.668 1.00 86.81 101 PHE A O 1
ATOM 809 N N . ILE A 1 102 ? 13.877 -7.378 -18.504 1.00 87.00 102 ILE A N 1
ATOM 810 C CA . ILE A 1 102 ? 13.931 -5.998 -19.013 1.00 87.00 102 ILE A CA 1
ATOM 811 C C . ILE A 1 102 ? 13.197 -5.038 -18.067 1.00 87.00 102 ILE A C 1
ATOM 813 O O . ILE A 1 102 ? 13.713 -3.960 -17.787 1.00 87.00 102 ILE A O 1
ATOM 817 N N . ILE A 1 103 ? 12.057 -5.443 -17.498 1.00 88.44 103 ILE A N 1
ATOM 818 C CA . ILE A 1 103 ? 11.329 -4.637 -16.505 1.00 88.44 103 ILE A CA 1
ATOM 819 C C . ILE A 1 103 ? 12.199 -4.384 -15.265 1.00 88.44 103 ILE A C 1
ATOM 821 O O . ILE A 1 103 ? 12.255 -3.257 -14.784 1.00 88.44 103 ILE A O 1
ATOM 825 N N . GLN A 1 104 ? 12.961 -5.377 -14.795 1.00 87.62 104 GLN A N 1
ATOM 826 C CA . GLN A 1 104 ? 13.925 -5.169 -13.707 1.00 87.62 104 GLN A CA 1
ATOM 827 C C . GLN A 1 104 ? 15.010 -4.147 -14.072 1.00 87.62 104 GLN A C 1
ATOM 829 O O . GLN A 1 104 ? 15.372 -3.326 -13.234 1.00 87.62 104 GLN A O 1
ATOM 834 N N . GLN A 1 105 ? 15.532 -4.167 -15.305 1.00 85.06 105 GLN A N 1
ATOM 835 C CA . GLN A 1 105 ? 16.526 -3.179 -15.750 1.00 85.06 105 GLN A CA 1
ATOM 836 C C . GLN A 1 105 ? 15.927 -1.771 -15.804 1.00 85.06 105 GLN A C 1
ATOM 838 O O . GLN A 1 105 ? 16.544 -0.819 -15.328 1.00 85.06 105 GLN A O 1
ATOM 843 N N . VAL A 1 106 ? 14.713 -1.653 -16.346 1.00 86.25 106 VAL A N 1
ATOM 844 C CA . VAL A 1 106 ? 13.979 -0.390 -16.499 1.00 86.25 106 VAL A CA 1
ATOM 845 C C . VAL A 1 106 ? 13.647 0.246 -15.153 1.00 86.25 106 VAL A C 1
ATOM 847 O O . VAL A 1 106 ? 13.794 1.458 -15.019 1.00 86.25 106 VAL A O 1
ATOM 850 N N . LEU A 1 107 ? 13.226 -0.555 -14.171 1.00 85.12 107 LEU A N 1
ATOM 851 C CA . LEU A 1 107 ? 12.848 -0.086 -12.834 1.00 85.12 107 LEU A CA 1
ATOM 852 C C . LEU A 1 107 ? 14.049 0.092 -11.888 1.00 85.12 107 LEU A C 1
ATOM 854 O O . LEU A 1 107 ? 13.917 0.677 -10.818 1.00 85.12 107 LEU A O 1
ATOM 858 N N . SER A 1 108 ? 15.233 -0.409 -12.244 1.00 83.06 108 SER A N 1
ATOM 859 C CA . SER A 1 108 ? 16.412 -0.279 -11.384 1.00 83.06 108 SER A CA 1
ATOM 860 C C . SER A 1 108 ? 16.965 1.152 -11.335 1.00 83.06 108 SER A C 1
ATOM 862 O O . SER A 1 108 ? 16.967 1.874 -12.331 1.00 83.06 108 SER A O 1
ATOM 864 N N . GLU A 1 109 ? 17.545 1.524 -10.194 1.00 73.88 109 GLU A N 1
ATOM 865 C CA . GLU A 1 109 ? 18.146 2.850 -9.965 1.00 73.88 109 GLU A CA 1
ATOM 866 C C . GLU A 1 109 ? 19.306 3.170 -10.929 1.00 73.88 109 GLU A C 1
ATOM 868 O O . GLU A 1 109 ? 19.545 4.338 -11.210 1.00 73.88 109 GLU A O 1
ATOM 873 N N . HIS A 1 110 ? 20.011 2.153 -11.452 1.00 73.62 110 HIS A N 1
ATOM 874 C CA . HIS A 1 110 ? 21.238 2.301 -12.262 1.00 73.62 110 HIS A CA 1
ATOM 875 C C . HIS A 1 110 ? 21.292 1.436 -13.539 1.00 73.62 110 HIS A C 1
ATOM 877 O O . HIS A 1 110 ? 22.377 1.136 -14.051 1.00 73.62 110 HIS A O 1
ATOM 883 N N . GLY A 1 111 ? 20.164 0.898 -13.999 1.00 63.84 111 GLY A N 1
ATOM 884 C CA . GLY A 1 111 ? 20.125 -0.011 -15.149 1.00 63.84 111 GLY A CA 1
ATOM 885 C C . GLY A 1 111 ? 20.887 -1.307 -14.876 1.00 63.84 111 GLY A C 1
ATOM 886 O O . GLY A 1 111 ? 21.567 -1.830 -15.758 1.00 63.84 111 GLY A O 1
ATOM 887 N N . ARG A 1 112 ? 20.869 -1.764 -13.618 1.00 66.19 112 ARG A N 1
ATOM 888 C CA . ARG A 1 112 ? 21.550 -2.974 -13.158 1.00 66.19 112 ARG A CA 1
ATOM 889 C C . ARG A 1 112 ? 20.588 -3.834 -12.365 1.00 66.19 112 ARG A C 1
ATOM 891 O O . ARG A 1 112 ? 19.854 -3.356 -11.508 1.00 66.19 112 ARG A O 1
ATOM 898 N N . HIS A 1 113 ? 20.680 -5.137 -12.594 1.00 64.69 113 HIS A N 1
ATOM 899 C CA . HIS A 1 113 ? 19.921 -6.139 -11.861 1.00 64.69 113 HIS A CA 1
ATOM 900 C C . HIS A 1 113 ? 20.286 -6.113 -10.366 1.00 64.69 113 HIS A C 1
ATOM 902 O O . HIS A 1 113 ? 21.347 -6.599 -9.967 1.00 64.69 113 HIS A O 1
ATOM 908 N N . THR A 1 114 ? 19.392 -5.593 -9.526 1.00 57.09 114 THR A N 1
ATOM 909 C CA . THR A 1 114 ? 19.570 -5.488 -8.069 1.00 57.09 114 THR A CA 1
ATOM 910 C C . THR A 1 114 ? 18.858 -6.607 -7.304 1.00 57.09 114 THR A C 1
ATOM 912 O O . THR A 1 114 ? 18.280 -6.391 -6.248 1.00 57.09 114 THR A O 1
ATOM 915 N N . GLY A 1 115 ? 18.945 -7.846 -7.793 1.00 63.69 115 GLY A N 1
ATOM 916 C CA . GLY A 1 115 ? 18.534 -9.022 -7.023 1.00 63.69 115 GLY A CA 1
ATOM 917 C C . GLY A 1 115 ? 17.024 -9.121 -6.783 1.00 63.69 115 GLY A C 1
ATOM 918 O O . GLY A 1 115 ? 16.218 -8.644 -7.575 1.00 63.69 115 GLY A O 1
ATOM 919 N N . LYS A 1 116 ? 16.654 -9.814 -5.702 1.00 69.94 116 LYS A N 1
ATOM 920 C CA . LYS A 1 116 ? 15.262 -10.028 -5.291 1.00 69.94 116 LYS A CA 1
ATOM 921 C C . LYS A 1 116 ? 14.668 -8.712 -4.786 1.00 69.94 116 LYS A C 1
ATOM 923 O O . LYS A 1 116 ? 15.203 -8.128 -3.844 1.00 69.94 116 LYS A O 1
ATOM 928 N N . LEU A 1 117 ? 13.577 -8.265 -5.403 1.00 78.44 117 LEU A N 1
ATOM 929 C CA . LEU A 1 117 ? 12.840 -7.073 -4.989 1.00 78.44 117 LEU A CA 1
ATOM 930 C C . LEU A 1 117 ? 11.712 -7.477 -4.039 1.00 78.44 117 LEU A C 1
ATOM 932 O O . LEU A 1 117 ? 10.938 -8.388 -4.336 1.00 78.44 117 LEU A O 1
ATOM 936 N N . ASP A 1 118 ? 11.627 -6.806 -2.894 1.00 87.00 118 ASP A N 1
ATOM 937 C CA . ASP A 1 118 ? 10.414 -6.827 -2.084 1.00 87.00 118 ASP A CA 1
ATOM 938 C C . ASP A 1 118 ? 9.370 -5.866 -2.673 1.00 87.00 118 ASP A C 1
ATOM 940 O O . ASP A 1 118 ? 9.667 -5.013 -3.517 1.00 87.00 118 ASP A O 1
ATOM 944 N N . THR A 1 119 ? 8.118 -6.039 -2.262 1.00 87.00 119 THR A N 1
ATOM 945 C CA . THR A 1 119 ? 7.000 -5.246 -2.788 1.00 87.00 119 THR A CA 1
ATOM 946 C C . THR A 1 119 ? 7.193 -3.758 -2.491 1.00 87.00 119 THR A C 1
ATOM 948 O O . THR A 1 119 ? 6.884 -2.921 -3.334 1.00 87.00 119 THR A O 1
ATOM 951 N N . LYS A 1 120 ? 7.771 -3.410 -1.331 1.00 84.12 120 LYS A N 1
ATOM 952 C CA . LYS A 1 120 ? 8.071 -2.016 -0.978 1.00 84.12 120 LYS A CA 1
ATOM 953 C C . LYS A 1 120 ? 9.031 -1.370 -1.975 1.00 84.12 120 LYS A C 1
ATOM 955 O O . LYS A 1 120 ? 8.780 -0.261 -2.439 1.00 84.12 120 LYS A O 1
ATOM 960 N N . ARG A 1 121 ? 10.129 -2.050 -2.300 1.00 82.06 121 ARG A N 1
ATOM 961 C CA . ARG A 1 121 ? 11.139 -1.550 -3.229 1.00 82.06 121 ARG A CA 1
ATOM 962 C C . ARG A 1 121 ? 10.616 -1.507 -4.656 1.00 82.06 121 ARG A C 1
ATOM 964 O O . ARG A 1 121 ? 10.928 -0.552 -5.356 1.00 82.06 121 ARG A O 1
ATOM 971 N N . LEU A 1 122 ? 9.784 -2.473 -5.057 1.00 84.81 122 LEU A N 1
ATOM 972 C CA . LEU A 1 122 ? 9.091 -2.418 -6.343 1.00 84.81 122 LEU A CA 1
ATOM 973 C C . LEU A 1 122 ? 8.228 -1.152 -6.449 1.00 84.81 122 LEU A C 1
ATOM 975 O O . LEU A 1 122 ? 8.361 -0.428 -7.427 1.00 84.81 122 LEU A O 1
ATOM 979 N N . VAL A 1 123 ? 7.393 -0.858 -5.445 1.00 81.88 123 VAL A N 1
ATOM 980 C CA . VAL A 1 123 ? 6.535 0.344 -5.442 1.00 81.88 123 VAL A CA 1
ATOM 981 C C . VAL A 1 123 ? 7.371 1.621 -5.531 1.00 81.88 123 VAL A C 1
ATOM 983 O O . VAL A 1 123 ? 7.090 2.475 -6.363 1.00 81.88 123 VAL A O 1
ATOM 986 N N . LEU A 1 124 ? 8.449 1.721 -4.746 1.00 79.06 124 LEU A N 1
ATOM 987 C CA . LEU A 1 124 ? 9.365 2.868 -4.798 1.00 79.06 124 LEU A CA 1
ATOM 988 C C . LEU A 1 124 ? 9.998 3.056 -6.185 1.00 79.06 124 LEU A C 1
ATOM 990 O O . LEU A 1 124 ? 10.085 4.172 -6.689 1.00 79.06 124 LEU A O 1
ATOM 994 N N . GLN A 1 125 ? 10.424 1.965 -6.818 1.00 80.69 125 GLN A N 1
ATOM 995 C CA . GLN A 1 125 ? 11.037 2.000 -8.145 1.00 80.69 125 GLN A CA 1
ATOM 996 C C . GLN A 1 125 ? 10.035 2.333 -9.253 1.00 80.69 125 GLN A C 1
ATOM 998 O O . GLN A 1 125 ? 10.368 3.059 -10.187 1.00 80.69 125 GLN A O 1
ATOM 1003 N N . VAL A 1 126 ? 8.805 1.832 -9.144 1.00 82.94 126 VAL A N 1
ATOM 1004 C CA . VAL A 1 126 ? 7.713 2.164 -10.065 1.00 82.94 126 VAL A CA 1
ATOM 1005 C C . VAL A 1 126 ? 7.350 3.642 -9.956 1.00 82.94 126 VAL A C 1
ATOM 1007 O O . VAL A 1 126 ? 7.258 4.312 -10.977 1.00 82.94 126 VAL A O 1
ATOM 1010 N N . ASN A 1 127 ? 7.231 4.182 -8.746 1.00 78.06 127 ASN A N 1
ATOM 1011 C CA . ASN A 1 127 ? 6.997 5.610 -8.533 1.00 78.06 127 ASN A CA 1
ATOM 1012 C C . ASN A 1 127 ? 8.090 6.480 -9.166 1.00 78.06 127 ASN A C 1
ATOM 1014 O O . ASN A 1 127 ? 7.807 7.416 -9.918 1.00 78.06 127 ASN A O 1
ATOM 1018 N N . ALA A 1 128 ? 9.354 6.116 -8.933 1.00 76.19 128 ALA A N 1
ATOM 1019 C CA . ALA A 1 128 ? 10.488 6.798 -9.539 1.00 76.19 128 ALA A CA 1
ATOM 1020 C C . ALA A 1 128 ? 10.445 6.717 -11.079 1.00 76.19 128 ALA A C 1
ATOM 1022 O O . ALA A 1 128 ? 10.683 7.719 -11.756 1.00 76.19 128 ALA A O 1
ATOM 1023 N N . PHE A 1 129 ? 10.081 5.553 -11.636 1.00 81.3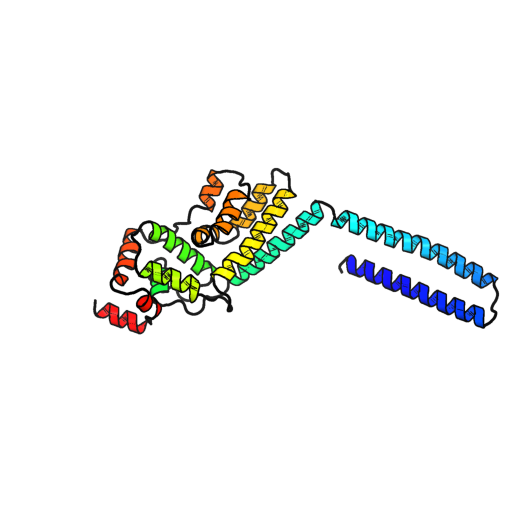8 129 PHE A N 1
ATOM 1024 C CA . PHE A 1 129 ? 9.865 5.367 -13.072 1.00 81.38 129 PHE A CA 1
ATOM 1025 C C . PHE A 1 129 ? 8.782 6.309 -13.613 1.00 81.38 129 PHE A C 1
ATOM 1027 O O . PHE A 1 129 ? 9.043 7.019 -14.583 1.00 81.38 129 PHE A O 1
ATOM 1034 N N . LEU A 1 130 ? 7.610 6.377 -12.977 1.00 77.38 130 LEU A N 1
ATOM 1035 C CA . LEU A 1 130 ? 6.488 7.211 -13.429 1.00 77.38 130 LEU A CA 1
ATOM 1036 C C . LEU A 1 130 ? 6.821 8.706 -13.395 1.00 77.38 130 LEU A C 1
ATOM 1038 O O . LEU A 1 130 ? 6.477 9.432 -14.328 1.00 77.38 130 LEU A O 1
ATOM 1042 N N . CYS A 1 131 ? 7.569 9.171 -12.386 1.00 75.44 131 CYS A N 1
ATOM 1043 C CA . CYS A 1 131 ? 8.010 10.569 -12.350 1.00 75.44 131 CYS A CA 1
ATOM 1044 C C . CYS A 1 131 ? 8.893 10.948 -13.561 1.00 75.44 131 CYS A C 1
ATOM 1046 O O . CYS A 1 131 ? 8.856 12.093 -14.037 1.00 75.44 131 CYS A O 1
ATOM 1048 N N . HIS A 1 132 ? 9.716 10.018 -14.055 1.00 76.75 132 HIS A N 1
ATOM 1049 C CA . HIS A 1 132 ? 10.541 10.243 -15.242 1.00 76.75 132 HIS A CA 1
ATOM 1050 C C . HIS A 1 132 ? 9.783 9.998 -16.547 1.00 76.75 132 HIS A C 1
ATOM 1052 O O . HIS A 1 132 ? 9.980 10.750 -17.503 1.00 76.75 132 HIS A O 1
ATOM 1058 N N . GLU A 1 133 ? 8.904 8.996 -16.583 1.00 74.00 133 GLU A N 1
ATOM 1059 C CA . GLU A 1 133 ? 8.091 8.646 -17.749 1.00 74.00 133 GLU A CA 1
ATOM 1060 C C . GLU A 1 133 ? 7.141 9.777 -18.134 1.00 74.00 133 GLU A C 1
ATOM 1062 O O . GLU A 1 133 ? 7.153 10.169 -19.292 1.00 74.00 133 GLU A O 1
ATOM 1067 N N . GLY A 1 134 ? 6.468 10.436 -17.185 1.00 68.31 134 GLY A N 1
ATOM 1068 C CA . GLY A 1 134 ? 5.608 11.591 -17.488 1.00 68.31 134 GLY A CA 1
ATOM 1069 C C . GLY A 1 134 ? 6.327 12.783 -18.149 1.00 68.31 134 GLY A C 1
ATOM 1070 O O . GLY A 1 134 ? 5.684 13.713 -18.636 1.00 68.31 134 GLY A O 1
ATOM 1071 N N . LYS A 1 135 ? 7.667 12.780 -18.183 1.00 72.69 135 LYS A N 1
ATOM 1072 C CA . LYS A 1 135 ? 8.512 13.815 -18.807 1.00 72.69 135 LYS A CA 1
ATOM 1073 C C . LYS A 1 135 ? 9.108 13.375 -20.148 1.00 72.69 135 LYS A C 1
ATOM 1075 O O . LYS A 1 135 ? 9.766 14.180 -20.809 1.00 72.69 135 LYS A O 1
ATOM 1080 N N . ILE A 1 136 ? 8.915 12.119 -20.543 1.00 68.44 136 ILE A N 1
ATOM 1081 C CA . ILE A 1 136 ? 9.458 11.511 -21.760 1.00 68.44 136 ILE A CA 1
ATOM 1082 C C . ILE A 1 136 ? 8.276 10.979 -22.582 1.00 68.44 136 ILE A C 1
ATOM 1084 O O . ILE A 1 136 ? 7.295 10.494 -22.040 1.00 68.44 136 ILE A O 1
ATOM 1088 N N . ALA A 1 137 ? 8.321 11.100 -23.909 1.00 61.78 137 ALA A N 1
ATOM 1089 C CA . ALA A 1 137 ? 7.227 10.619 -24.754 1.00 61.78 137 ALA A CA 1
ATOM 1090 C C . ALA A 1 137 ? 6.949 9.116 -24.521 1.00 61.78 137 ALA A C 1
ATOM 1092 O O . ALA A 1 137 ? 7.890 8.327 -24.397 1.00 61.78 137 ALA A O 1
ATOM 1093 N N . HIS A 1 138 ? 5.665 8.734 -24.481 1.00 63.97 138 HIS A N 1
ATOM 1094 C CA . HIS A 1 138 ? 5.224 7.364 -24.201 1.00 63.97 138 HIS A CA 1
ATOM 1095 C C . HIS A 1 138 ? 5.921 6.339 -25.106 1.00 63.97 138 HIS A C 1
ATOM 1097 O O . HIS A 1 138 ? 5.913 6.457 -26.333 1.00 63.97 138 HIS A O 1
ATOM 1103 N N . SER A 1 139 ? 6.508 5.315 -24.489 1.00 75.44 139 SER A N 1
ATOM 1104 C CA . SER A 1 139 ? 7.289 4.270 -25.158 1.00 75.44 139 SER A CA 1
ATOM 1105 C C . SER A 1 139 ? 6.647 2.893 -24.974 1.00 75.44 139 SER A C 1
ATOM 1107 O O . SER A 1 139 ? 5.901 2.672 -24.019 1.00 75.44 139 SER A O 1
ATOM 1109 N N . SER A 1 140 ? 6.982 1.926 -25.838 1.00 86.00 140 SER A N 1
ATOM 1110 C CA . SER A 1 140 ? 6.623 0.505 -25.659 1.00 86.00 140 SER A CA 1
ATOM 1111 C C . SER A 1 140 ? 7.011 -0.037 -24.276 1.00 86.00 140 SER A C 1
ATOM 1113 O O . SER A 1 140 ? 6.365 -0.946 -23.759 1.00 86.00 140 SER A O 1
ATOM 1115 N N . VAL A 1 141 ? 8.047 0.544 -23.659 1.00 86.62 141 VAL A N 1
ATOM 1116 C CA . VAL A 1 141 ? 8.490 0.227 -22.297 1.00 86.62 141 VAL A CA 1
ATOM 1117 C C . VAL A 1 141 ? 7.449 0.635 -21.259 1.00 86.62 141 VAL A C 1
ATOM 1119 O O . VAL A 1 141 ? 7.160 -0.158 -20.370 1.00 86.62 141 VAL A O 1
ATOM 1122 N N . SER A 1 142 ? 6.854 1.825 -21.388 1.00 85.25 142 SER A N 1
ATOM 1123 C CA . SER A 1 142 ? 5.772 2.275 -20.503 1.00 85.25 142 SER A CA 1
ATOM 1124 C C . SER A 1 142 ? 4.593 1.305 -20.553 1.00 85.25 142 SER A C 1
ATOM 1126 O O . SER A 1 142 ? 4.205 0.747 -19.527 1.00 85.25 142 SER A O 1
ATOM 1128 N N . ALA A 1 143 ? 4.120 0.973 -21.759 1.00 84.50 143 ALA A N 1
ATOM 1129 C CA . ALA A 1 143 ? 3.051 -0.008 -21.942 1.00 84.50 143 ALA A CA 1
ATOM 1130 C C . ALA A 1 143 ? 3.388 -1.373 -21.308 1.00 84.50 143 ALA A C 1
ATOM 1132 O O . ALA A 1 143 ? 2.560 -1.947 -20.606 1.00 84.50 143 ALA A O 1
ATOM 1133 N N . ALA A 1 144 ? 4.620 -1.865 -21.481 1.00 89.06 144 ALA A N 1
ATOM 1134 C CA . ALA A 1 144 ? 5.061 -3.116 -20.868 1.00 89.06 144 ALA A CA 1
ATOM 1135 C C . ALA A 1 144 ? 5.090 -3.055 -19.331 1.00 89.06 144 ALA A C 1
ATOM 1137 O O . ALA A 1 144 ? 4.676 -4.010 -18.677 1.00 89.06 144 ALA A O 1
ATOM 1138 N N . VAL A 1 145 ? 5.563 -1.951 -18.742 1.00 87.94 145 VAL A N 1
ATOM 1139 C CA . VAL A 1 145 ? 5.561 -1.754 -17.283 1.00 87.94 145 VAL A CA 1
ATOM 1140 C C . VAL A 1 145 ? 4.125 -1.759 -16.754 1.00 87.94 145 VAL A C 1
ATOM 1142 O O . VAL A 1 145 ? 3.837 -2.508 -15.820 1.00 87.94 145 VAL A O 1
ATOM 1145 N N . HIS A 1 146 ? 3.207 -1.023 -17.384 1.00 84.69 146 HIS A N 1
ATOM 1146 C CA . HIS A 1 146 ? 1.790 -1.020 -17.004 1.00 84.69 146 HIS A CA 1
ATOM 1147 C C . HIS A 1 146 ? 1.147 -2.411 -17.119 1.00 84.69 146 HIS A C 1
ATOM 1149 O O . HIS A 1 146 ? 0.507 -2.875 -16.173 1.00 84.69 146 HIS A O 1
ATOM 1155 N N . ASP A 1 147 ? 1.359 -3.115 -18.235 1.00 87.00 147 ASP A N 1
ATOM 1156 C CA . ASP A 1 147 ? 0.825 -4.465 -18.441 1.00 87.00 147 ASP A CA 1
ATOM 1157 C C . ASP A 1 147 ? 1.383 -5.468 -17.425 1.00 87.00 147 ASP A C 1
ATOM 1159 O O . ASP A 1 147 ? 0.656 -6.338 -16.931 1.00 87.00 147 ASP A O 1
ATOM 1163 N N . TYR A 1 148 ? 2.670 -5.353 -17.083 1.00 89.19 148 TYR A N 1
ATOM 1164 C CA . TYR A 1 148 ? 3.280 -6.170 -16.042 1.00 89.19 148 TYR A CA 1
ATOM 1165 C C . TYR A 1 148 ? 2.608 -5.933 -14.687 1.00 89.19 148 TYR A C 1
ATOM 1167 O O . TYR A 1 148 ? 2.146 -6.889 -14.062 1.00 89.19 148 TYR A O 1
ATOM 1175 N N . LEU A 1 149 ? 2.528 -4.676 -14.248 1.00 86.00 149 LEU A N 1
ATOM 1176 C CA . LEU A 1 149 ? 1.990 -4.315 -12.936 1.00 86.00 149 LEU A CA 1
ATOM 1177 C C . LEU A 1 149 ? 0.519 -4.716 -12.796 1.00 86.00 149 LEU A C 1
ATOM 1179 O O . LEU A 1 149 ? 0.127 -5.251 -11.760 1.00 86.00 149 LEU A O 1
ATOM 1183 N N . LYS A 1 150 ? -0.272 -4.530 -13.858 1.00 81.75 150 LYS A N 1
ATOM 1184 C CA . LYS A 1 150 ? -1.712 -4.800 -13.852 1.00 81.75 150 LYS A CA 1
ATOM 1185 C C . LYS A 1 150 ? -2.058 -6.283 -13.975 1.00 81.75 150 LYS A C 1
ATOM 1187 O O . LYS A 1 150 ? -2.962 -6.755 -13.292 1.00 81.75 150 LYS A O 1
ATOM 1192 N N . TYR A 1 151 ? -1.371 -7.022 -14.848 1.00 84.25 151 TYR A N 1
ATOM 1193 C CA . TYR A 1 151 ? -1.809 -8.371 -15.234 1.00 84.25 151 TYR A CA 1
ATOM 1194 C C . TYR A 1 151 ? -0.852 -9.496 -14.840 1.00 84.25 151 TYR A C 1
ATOM 1196 O O . TYR A 1 151 ? -1.239 -10.663 -14.909 1.00 84.25 151 TYR A O 1
ATOM 1204 N N . LYS A 1 152 ? 0.399 -9.191 -14.474 1.00 86.81 152 LYS A N 1
ATOM 1205 C CA . LYS A 1 152 ? 1.445 -10.208 -14.252 1.00 86.81 152 LYS A CA 1
ATOM 1206 C C . LYS A 1 152 ? 2.152 -10.102 -12.899 1.00 86.81 152 LYS A C 1
ATOM 1208 O O . LYS A 1 152 ? 2.834 -11.050 -12.518 1.00 86.81 152 LYS A O 1
ATOM 1213 N N . CYS A 1 153 ? 1.990 -9.003 -12.167 1.00 87.88 153 CYS A N 1
ATOM 1214 C CA . CYS A 1 153 ? 2.602 -8.811 -10.859 1.00 87.88 153 CYS A CA 1
ATOM 1215 C C . CYS A 1 153 ? 1.676 -9.318 -9.746 1.00 87.88 153 CYS A C 1
ATOM 1217 O O . CYS A 1 153 ? 0.683 -8.672 -9.407 1.00 87.88 153 CYS A O 1
ATOM 1219 N N . PHE A 1 154 ? 2.024 -10.467 -9.160 1.00 87.50 154 PHE A N 1
ATOM 1220 C CA . PHE A 1 154 ? 1.274 -11.077 -8.062 1.00 87.50 154 PHE A CA 1
ATOM 1221 C C . PHE A 1 154 ? 2.130 -11.205 -6.801 1.00 87.50 154 PHE A C 1
ATOM 1223 O O . PHE A 1 154 ? 3.245 -11.725 -6.850 1.00 87.50 154 PHE A O 1
ATOM 1230 N N . ILE A 1 155 ? 1.581 -10.786 -5.661 1.00 86.81 155 ILE A N 1
ATOM 1231 C CA . ILE A 1 155 ? 2.199 -10.870 -4.336 1.00 86.81 155 ILE A CA 1
ATOM 1232 C C . ILE A 1 155 ? 1.367 -11.828 -3.488 1.00 86.81 155 ILE A C 1
ATOM 1234 O O . ILE A 1 155 ? 0.197 -11.578 -3.209 1.00 86.81 155 ILE A O 1
ATOM 1238 N N . SER A 1 156 ? 1.950 -12.963 -3.094 1.00 84.94 156 SER A N 1
ATOM 1239 C CA . SER A 1 156 ? 1.229 -14.025 -2.366 1.00 84.94 156 SER A CA 1
ATOM 1240 C C . SER A 1 156 ? -0.078 -14.479 -3.050 1.00 84.94 156 SER A C 1
ATOM 1242 O O . SER A 1 156 ? -1.049 -14.823 -2.381 1.00 84.94 156 SER A O 1
ATOM 1244 N N . GLY A 1 157 ? -0.110 -14.478 -4.388 1.00 84.50 157 GLY A N 1
ATOM 1245 C CA . GLY A 1 157 ? -1.275 -14.889 -5.184 1.00 84.50 157 GLY A CA 1
ATOM 1246 C C . GLY A 1 157 ? -2.347 -13.812 -5.388 1.00 84.50 157 GLY A C 1
ATOM 1247 O O . GLY A 1 157 ? -3.321 -14.080 -6.084 1.00 84.50 157 GLY A O 1
ATOM 1248 N N . GLN A 1 158 ? -2.166 -12.612 -4.835 1.00 86.12 158 GLN A N 1
ATOM 1249 C CA . GLN A 1 158 ? -3.027 -11.449 -5.074 1.00 86.12 158 GLN A CA 1
ATOM 1250 C C . GLN A 1 158 ? -2.377 -10.504 -6.084 1.00 86.12 158 GLN A C 1
ATOM 1252 O O . GLN A 1 158 ? -1.149 -10.422 -6.128 1.00 86.12 158 GLN A O 1
ATOM 1257 N N . SER A 1 159 ? -3.167 -9.803 -6.901 1.00 85.06 159 SER A N 1
ATOM 1258 C CA . SER A 1 159 ? -2.618 -8.784 -7.805 1.00 85.06 159 SER A CA 1
ATOM 1259 C C . SER A 1 159 ? -1.970 -7.653 -7.003 1.00 85.06 159 SER A C 1
ATOM 1261 O O . SER A 1 159 ? -2.405 -7.341 -5.892 1.00 85.06 159 SER A O 1
ATOM 1263 N N . LEU A 1 160 ? -0.924 -7.036 -7.560 1.00 83.06 160 LEU A N 1
ATOM 1264 C CA . LEU A 1 160 ? -0.270 -5.883 -6.936 1.00 83.06 160 LEU A CA 1
ATOM 1265 C C . LEU A 1 160 ? -1.272 -4.758 -6.648 1.00 83.06 160 LEU A C 1
ATOM 1267 O O . LEU A 1 160 ? -1.234 -4.185 -5.567 1.00 83.06 160 LEU A O 1
ATOM 1271 N N . ASP A 1 161 ? -2.186 -4.505 -7.585 1.00 76.88 161 ASP A N 1
ATOM 1272 C CA . ASP A 1 161 ? -3.264 -3.528 -7.435 1.00 76.88 161 ASP A CA 1
ATOM 1273 C C . ASP A 1 161 ? -4.078 -3.771 -6.157 1.00 76.88 161 ASP A C 1
ATOM 1275 O O . ASP A 1 161 ? -4.084 -2.922 -5.275 1.00 76.88 161 ASP A O 1
ATOM 1279 N N . TRP A 1 162 ? -4.634 -4.975 -5.979 1.00 80.19 162 TRP A N 1
ATOM 1280 C CA . TRP A 1 162 ? -5.416 -5.325 -4.788 1.00 80.19 162 TRP A CA 1
ATOM 1281 C C . TRP A 1 162 ? -4.607 -5.192 -3.490 1.00 80.19 162 TRP A C 1
ATOM 1283 O O . TRP A 1 162 ? -5.100 -4.694 -2.482 1.00 80.19 162 TRP A O 1
ATOM 1293 N N . VAL A 1 163 ? -3.342 -5.623 -3.514 1.00 81.12 163 VAL A N 1
ATOM 1294 C CA . VAL A 1 163 ? -2.444 -5.585 -2.348 1.00 81.12 163 VAL A CA 1
ATOM 1295 C C . VAL A 1 163 ? -2.177 -4.164 -1.860 1.00 81.12 163 VAL A C 1
ATOM 1297 O O . VAL A 1 163 ? -1.969 -3.955 -0.662 1.00 81.12 163 VAL A O 1
ATOM 1300 N N . LEU A 1 164 ? -2.165 -3.205 -2.780 1.00 74.88 164 LEU A N 1
ATOM 1301 C CA . LEU A 1 164 ? -1.923 -1.805 -2.478 1.00 74.88 164 LEU A CA 1
ATOM 1302 C C . LEU A 1 164 ? -3.233 -1.067 -2.187 1.00 74.88 164 LEU A C 1
ATOM 1304 O O . LEU A 1 164 ? -3.296 -0.351 -1.192 1.00 74.88 164 LEU A O 1
ATOM 1308 N N . SER A 1 165 ? -4.270 -1.252 -3.004 1.00 73.69 165 SER A N 1
ATOM 1309 C CA . SER A 1 165 ? -5.500 -0.459 -2.950 1.00 73.69 165 SER A CA 1
ATOM 1310 C C . SER A 1 165 ? -6.431 -0.854 -1.805 1.00 73.69 165 SER A C 1
ATOM 1312 O O . SER A 1 165 ? -6.908 0.029 -1.094 1.00 73.69 165 SER A O 1
ATOM 1314 N N . ASP A 1 166 ? -6.658 -2.146 -1.563 1.00 75.94 166 ASP A N 1
ATOM 1315 C CA . ASP A 1 166 ? -7.690 -2.614 -0.625 1.00 75.94 166 ASP A CA 1
ATOM 1316 C C . ASP A 1 166 ? -7.338 -2.280 0.842 1.00 75.94 166 ASP A C 1
ATOM 1318 O O . ASP A 1 166 ? -8.088 -1.541 1.491 1.00 75.94 166 ASP A O 1
ATOM 1322 N N . PRO A 1 167 ? -6.149 -2.652 1.373 1.00 77.88 167 PRO A N 1
ATOM 1323 C CA . PRO A 1 167 ? -5.788 -2.299 2.746 1.00 77.88 167 PRO A CA 1
ATOM 1324 C C . PRO A 1 167 ? -5.639 -0.788 2.947 1.00 77.88 167 PRO A C 1
ATOM 1326 O O . PRO A 1 167 ? -5.921 -0.276 4.029 1.00 77.88 167 PRO A O 1
ATOM 1329 N N . PHE A 1 168 ? -5.173 -0.069 1.924 1.00 78.44 168 PHE A N 1
ATOM 1330 C CA . PHE A 1 168 ? -4.972 1.375 1.997 1.00 78.44 168 PHE A CA 1
ATOM 1331 C C . PHE A 1 168 ? -6.290 2.148 2.003 1.00 78.44 168 PHE A C 1
ATOM 1333 O O . PHE A 1 168 ? -6.453 3.073 2.800 1.00 78.44 168 PHE A O 1
ATOM 1340 N N . SER A 1 169 ? -7.250 1.738 1.174 1.00 76.81 169 SER A N 1
ATOM 1341 C CA . SER A 1 169 ? -8.591 2.326 1.136 1.00 76.81 169 SER A CA 1
ATOM 1342 C C . SER A 1 169 ? -9.301 2.162 2.477 1.00 76.81 169 SER A C 1
ATOM 1344 O O . SER A 1 169 ? -9.866 3.128 2.997 1.00 76.81 169 SER A O 1
ATOM 1346 N N . ASP A 1 170 ? -9.177 0.988 3.101 1.00 82.31 170 ASP A N 1
ATOM 1347 C CA . ASP A 1 170 ? -9.674 0.743 4.457 1.00 82.31 170 ASP A CA 1
ATOM 1348 C C . ASP A 1 170 ? -9.004 1.659 5.491 1.00 82.31 170 ASP A C 1
ATOM 1350 O O . ASP A 1 170 ? -9.690 2.283 6.308 1.00 82.31 170 ASP A O 1
ATOM 1354 N N . ILE A 1 171 ? -7.671 1.799 5.444 1.00 84.81 171 ILE A N 1
ATOM 1355 C CA . ILE A 1 171 ? -6.928 2.715 6.327 1.00 84.81 171 ILE A CA 1
ATOM 1356 C C . ILE A 1 171 ? -7.469 4.138 6.188 1.00 84.81 171 ILE A C 1
ATOM 1358 O O . ILE A 1 171 ? -7.742 4.791 7.196 1.00 84.81 171 ILE A O 1
ATOM 1362 N N . VAL A 1 172 ? -7.661 4.622 4.963 1.00 78.44 172 VAL A N 1
ATOM 1363 C CA . VAL A 1 172 ? -8.152 5.980 4.713 1.00 78.44 172 VAL A CA 1
ATOM 1364 C C . VAL A 1 172 ? -9.590 6.154 5.182 1.00 78.44 172 VAL A C 1
ATOM 1366 O O . VAL A 1 172 ? -9.885 7.137 5.863 1.00 78.44 172 VAL A O 1
ATOM 1369 N N . ALA A 1 173 ? -10.478 5.200 4.901 1.00 81.44 173 ALA A N 1
ATOM 1370 C CA . ALA A 1 173 ? -11.855 5.245 5.381 1.00 81.44 173 ALA A CA 1
ATOM 1371 C C . ALA A 1 173 ? -11.914 5.311 6.918 1.00 81.44 173 ALA A C 1
ATOM 1373 O O . ALA A 1 173 ? -12.674 6.106 7.482 1.00 81.44 173 ALA A O 1
ATOM 1374 N N . LEU A 1 174 ? -11.076 4.529 7.605 1.00 87.56 174 LEU A N 1
ATOM 1375 C CA . LEU A 1 174 ? -10.961 4.541 9.063 1.00 87.56 174 LEU A CA 1
ATOM 1376 C C . LEU A 1 174 ? -10.359 5.852 9.590 1.00 87.56 174 LEU A C 1
ATOM 1378 O O . LEU A 1 174 ? -10.830 6.372 10.604 1.00 87.56 174 LEU A O 1
ATOM 1382 N N . LEU A 1 175 ? -9.361 6.419 8.906 1.00 83.69 175 LEU A N 1
ATOM 1383 C CA . LEU A 1 175 ? -8.785 7.723 9.245 1.00 83.69 175 LEU A CA 1
ATOM 1384 C C . LEU A 1 175 ? -9.815 8.851 9.098 1.00 83.69 175 LEU A C 1
ATOM 1386 O O . LEU A 1 175 ? -9.893 9.697 9.987 1.00 83.69 175 LEU A O 1
ATOM 1390 N N . CYS A 1 176 ? -10.652 8.834 8.055 1.00 80.12 176 CYS A N 1
ATOM 1391 C CA . CYS A 1 176 ? -11.765 9.775 7.897 1.00 80.12 176 CYS A CA 1
ATOM 1392 C C . CYS A 1 176 ? -12.776 9.647 9.045 1.00 80.12 176 CYS A C 1
ATOM 1394 O O . CYS A 1 176 ? -13.079 10.635 9.710 1.00 80.12 176 CYS A O 1
ATOM 1396 N N . GLN A 1 177 ? -13.235 8.427 9.352 1.00 82.81 177 GLN A N 1
ATOM 1397 C CA . GLN A 1 177 ? -14.154 8.191 10.478 1.00 82.81 177 GLN A CA 1
ATOM 1398 C C . GLN A 1 177 ? -13.562 8.670 11.805 1.00 82.81 177 GLN A C 1
ATOM 1400 O O . GLN A 1 177 ? -14.256 9.222 12.663 1.00 82.81 177 GLN A O 1
ATOM 1405 N N . ARG A 1 178 ? -12.258 8.464 11.985 1.00 84.25 178 ARG A N 1
ATOM 1406 C CA . ARG A 1 178 ? -11.542 8.934 13.160 1.00 84.25 178 ARG A CA 1
ATOM 1407 C C . ARG A 1 178 ? -11.473 10.464 13.202 1.00 84.25 178 ARG A C 1
ATOM 1409 O O . ARG A 1 178 ? -11.657 11.034 14.278 1.00 84.25 178 ARG A O 1
ATOM 1416 N N . GLN A 1 179 ? -11.236 11.116 12.064 1.00 78.25 179 GLN A N 1
ATOM 1417 C CA . GLN A 1 179 ? -11.208 12.575 11.933 1.00 78.25 179 GLN A CA 1
ATOM 1418 C C . GLN A 1 179 ? -12.565 13.205 12.264 1.00 78.25 179 GLN A C 1
ATOM 1420 O O . GLN A 1 179 ? -12.608 14.221 12.951 1.00 78.25 179 GLN A O 1
ATOM 1425 N N . ASP A 1 180 ? -13.665 12.575 11.850 1.00 79.94 180 ASP A N 1
ATOM 1426 C CA . ASP A 1 180 ? -15.026 13.036 12.155 1.00 79.94 180 ASP A CA 1
ATOM 1427 C C . ASP A 1 180 ? -15.346 12.957 13.657 1.00 79.94 180 ASP A C 1
ATOM 1429 O O . ASP A 1 180 ? -16.108 13.763 14.199 1.00 79.94 180 ASP A O 1
ATOM 1433 N N . LEU A 1 181 ? -14.750 11.990 14.360 1.00 79.44 181 LEU A N 1
ATOM 1434 C CA . LEU A 1 181 ? -14.908 11.843 15.805 1.00 79.44 181 LEU A CA 1
ATOM 1435 C C . LEU A 1 181 ? -14.000 12.797 16.592 1.00 79.44 181 LEU A C 1
ATOM 1437 O O . LEU A 1 181 ? -14.408 13.286 17.651 1.00 79.44 181 LEU A O 1
ATOM 1441 N N . GLU A 1 182 ? -12.777 13.068 16.135 1.00 75.50 182 GLU A N 1
ATOM 1442 C CA . GLU A 1 182 ? -11.798 13.908 16.834 1.00 75.50 182 GLU A CA 1
ATOM 1443 C C . GLU A 1 182 ? -11.835 15.373 16.362 1.00 75.50 182 GLU A C 1
ATOM 1445 O O . GLU A 1 182 ? -11.459 15.712 15.248 1.00 75.50 182 GLU A O 1
ATOM 1450 N N . LEU A 1 183 ? -12.250 16.279 17.252 1.00 65.44 183 LEU A N 1
ATOM 1451 C CA . LEU A 1 183 ? -12.372 17.718 16.967 1.00 65.44 183 LEU A CA 1
ATOM 1452 C C . LEU A 1 183 ? -11.162 18.525 17.469 1.00 65.44 183 LEU A C 1
ATOM 1454 O O . LEU A 1 183 ? -11.214 19.749 17.475 1.00 65.44 183 LEU A O 1
ATOM 1458 N N . ASP A 1 184 ? -10.118 17.845 17.946 1.00 61.66 184 ASP A N 1
ATOM 1459 C CA . ASP A 1 184 ? -8.952 18.471 18.572 1.00 61.66 184 ASP A CA 1
ATOM 1460 C C . ASP A 1 184 ? -7.913 18.930 17.532 1.00 61.66 184 ASP A C 1
ATOM 1462 O O . ASP A 1 184 ? -7.848 18.408 16.416 1.00 61.66 184 ASP A O 1
ATOM 1466 N N . GLU A 1 185 ? -7.061 19.877 17.925 1.00 57.31 185 GLU A N 1
ATOM 1467 C CA . GLU A 1 185 ? -5.962 20.439 17.131 1.00 57.31 185 GLU A CA 1
ATOM 1468 C C . GLU A 1 185 ? -4.970 19.357 16.662 1.00 57.31 185 GLU A C 1
ATOM 1470 O O . GLU A 1 185 ? -4.366 19.470 15.594 1.00 57.31 185 GLU A O 1
ATOM 1475 N N . ASN A 1 186 ? -4.861 18.249 17.405 1.00 63.75 186 ASN A N 1
ATOM 1476 C CA . ASN A 1 186 ? -3.975 17.127 17.088 1.00 63.75 186 ASN A CA 1
ATOM 1477 C C . ASN A 1 186 ? -4.519 16.159 16.022 1.00 63.75 186 ASN A C 1
ATOM 1479 O O . ASN A 1 186 ? -3.758 15.307 15.547 1.00 63.75 186 ASN A O 1
ATOM 1483 N N . ARG A 1 187 ? -5.794 16.279 15.609 1.00 66.50 187 ARG A N 1
ATOM 1484 C CA . ARG A 1 187 ? -6.446 15.304 14.708 1.00 66.50 187 ARG A CA 1
ATOM 1485 C C . ARG A 1 187 ? -5.679 15.136 13.392 1.00 66.50 187 ARG A C 1
ATOM 1487 O O . ARG A 1 187 ? -5.456 14.029 12.913 1.00 66.50 187 ARG A O 1
ATOM 1494 N N . ASN A 1 188 ? -5.225 16.255 12.830 1.00 67.12 188 ASN A N 1
ATOM 1495 C CA . ASN A 1 188 ? -4.579 16.289 11.525 1.00 67.12 188 ASN A CA 1
ATOM 1496 C C . ASN A 1 188 ? -3.134 15.775 11.618 1.00 67.12 188 ASN A C 1
ATOM 1498 O O . ASN A 1 188 ? -2.646 15.143 10.686 1.00 67.12 188 ASN A O 1
ATOM 1502 N N . LEU A 1 189 ? -2.463 16.000 12.755 1.00 70.19 189 LEU A N 1
ATOM 1503 C CA . LEU A 1 189 ? -1.098 15.528 12.995 1.00 70.19 189 LEU A CA 1
ATOM 1504 C C . LEU A 1 189 ? -1.043 14.004 13.157 1.00 70.19 189 LEU A C 1
ATOM 1506 O O . LEU A 1 189 ? -0.095 13.373 12.695 1.00 70.19 189 LEU A O 1
ATOM 1510 N N . TYR A 1 190 ? -2.045 13.406 13.807 1.00 77.44 190 TYR A N 1
ATOM 1511 C CA . TYR A 1 190 ? -2.136 11.952 13.933 1.00 77.44 190 TYR A CA 1
ATOM 1512 C C . TYR A 1 190 ? -2.313 11.275 12.570 1.00 77.44 190 TYR A C 1
ATOM 1514 O O . TYR A 1 190 ? -1.550 10.373 12.229 1.00 77.44 190 TYR A O 1
ATOM 1522 N N . ILE A 1 191 ? -3.281 11.753 11.780 1.00 74.44 191 ILE A N 1
ATOM 1523 C CA . ILE A 1 191 ? -3.546 11.260 10.421 1.00 74.44 191 ILE A CA 1
ATOM 1524 C C . ILE A 1 191 ? -2.284 11.377 9.569 1.00 74.44 191 ILE A C 1
ATOM 1526 O O . ILE A 1 191 ? -1.874 10.408 8.936 1.00 74.44 191 ILE A O 1
ATOM 1530 N N . PHE A 1 192 ? -1.624 12.535 9.636 1.00 70.12 192 PHE A N 1
ATOM 1531 C CA . PHE A 1 192 ? -0.375 12.787 8.931 1.00 70.12 192 PHE A CA 1
ATOM 1532 C C . PHE A 1 192 ? 0.707 11.760 9.284 1.00 70.12 192 PHE A C 1
ATOM 1534 O O . PHE A 1 192 ? 1.246 11.114 8.394 1.00 70.12 192 PHE A O 1
ATOM 1541 N N . LYS A 1 193 ? 0.970 11.530 10.577 1.00 74.06 193 LYS A N 1
ATOM 1542 C CA . LYS A 1 193 ? 1.974 10.545 11.018 1.00 74.06 193 LYS A CA 1
ATOM 1543 C C . LYS A 1 193 ? 1.659 9.116 10.575 1.00 74.06 193 LYS A C 1
ATOM 1545 O O . LYS A 1 193 ? 2.579 8.318 10.428 1.00 74.06 193 LYS A O 1
ATOM 1550 N N . LYS A 1 194 ? 0.379 8.764 10.419 1.00 80.25 194 LYS A N 1
ATOM 1551 C CA . LYS A 1 194 ? -0.023 7.432 9.950 1.00 80.25 194 LYS A CA 1
ATOM 1552 C C . LYS A 1 194 ? 0.203 7.260 8.456 1.00 80.25 194 LYS A C 1
ATOM 1554 O O . LYS A 1 194 ? 0.723 6.224 8.064 1.00 80.25 194 LYS A O 1
ATOM 1559 N N . LEU A 1 195 ? -0.139 8.268 7.660 1.00 73.06 195 LEU A N 1
ATOM 1560 C CA . LEU A 1 195 ? 0.063 8.234 6.212 1.00 73.06 195 LEU A CA 1
ATOM 1561 C C . LEU A 1 195 ? 1.546 8.311 5.835 1.00 73.06 195 LEU A C 1
ATOM 1563 O O . LEU A 1 195 ? 1.983 7.534 5.001 1.00 73.06 195 LEU A O 1
ATOM 1567 N N . ASP A 1 196 ? 2.326 9.162 6.505 1.00 66.69 196 ASP A N 1
ATOM 1568 C CA . ASP A 1 196 ? 3.779 9.296 6.290 1.00 66.69 196 ASP A CA 1
ATOM 1569 C C . ASP A 1 196 ? 4.552 7.997 6.601 1.00 66.69 196 ASP A C 1
ATOM 1571 O O . ASP A 1 196 ? 5.597 7.707 6.025 1.00 66.69 196 ASP A O 1
ATOM 1575 N N . GLY A 1 197 ? 4.016 7.165 7.502 1.00 65.69 197 GLY A N 1
ATOM 1576 C CA . GLY A 1 197 ? 4.582 5.854 7.823 1.00 65.69 197 GLY A CA 1
ATOM 1577 C C . GLY A 1 197 ? 4.331 4.774 6.764 1.00 65.69 197 GLY A C 1
ATOM 1578 O O . GLY A 1 197 ? 4.973 3.722 6.805 1.00 65.69 197 GLY A O 1
ATOM 1579 N N . ILE A 1 198 ? 3.414 5.006 5.823 1.00 70.75 198 ILE A N 1
ATOM 1580 C CA . ILE A 1 198 ? 3.103 4.081 4.733 1.00 70.75 198 ILE A CA 1
ATOM 1581 C C . ILE A 1 198 ? 3.980 4.480 3.541 1.00 70.75 198 ILE A C 1
ATOM 1583 O O . ILE A 1 198 ? 3.982 5.635 3.127 1.00 70.75 198 ILE A O 1
ATOM 1587 N N . ALA A 1 199 ? 4.763 3.531 3.004 1.00 61.72 199 ALA A N 1
ATOM 1588 C CA . ALA A 1 199 ? 5.568 3.758 1.795 1.00 61.72 199 ALA A CA 1
ATOM 1589 C C . ALA A 1 199 ? 4.688 4.369 0.685 1.00 61.72 199 ALA A C 1
ATOM 1591 O O . ALA A 1 199 ? 3.501 4.055 0.685 1.00 61.72 199 ALA A O 1
ATOM 1592 N N . PRO A 1 200 ? 5.224 5.210 -0.224 1.00 58.34 200 PRO A N 1
ATOM 1593 C CA . PRO A 1 200 ? 4.453 6.127 -1.070 1.00 58.34 200 PRO A CA 1
ATOM 1594 C C . PRO A 1 200 ? 3.471 5.400 -1.996 1.00 58.34 200 PRO A C 1
ATOM 1596 O O . PRO A 1 200 ? 3.700 5.172 -3.174 1.00 58.34 200 PRO A O 1
ATOM 1599 N N . LEU A 1 201 ? 2.332 5.041 -1.429 1.00 56.28 201 LEU A N 1
ATOM 1600 C CA . LEU A 1 201 ? 1.155 4.527 -2.102 1.00 56.28 201 LEU A CA 1
ATOM 1601 C C . LEU A 1 201 ? 0.477 5.671 -2.865 1.00 56.28 201 LEU A C 1
ATOM 1603 O O . LEU A 1 201 ? -0.122 5.431 -3.902 1.00 56.28 201 LEU A O 1
ATOM 1607 N N . LEU A 1 202 ? 0.675 6.906 -2.376 1.00 50.03 202 LEU A N 1
ATOM 1608 C CA . LEU A 1 202 ? 0.117 8.173 -2.855 1.00 50.03 202 LEU A CA 1
ATOM 1609 C C . LEU A 1 202 ? 0.465 8.520 -4.310 1.00 50.03 202 LEU A C 1
ATOM 1611 O O . LEU A 1 202 ? -0.285 9.253 -4.939 1.00 50.03 202 LEU A O 1
ATOM 1615 N N . GLU A 1 203 ? 1.555 7.985 -4.855 1.00 51.38 203 GLU A N 1
ATOM 1616 C CA . GLU A 1 203 ? 2.011 8.311 -6.216 1.00 51.38 203 GLU A CA 1
ATOM 1617 C C . GLU A 1 203 ? 1.513 7.308 -7.258 1.00 51.38 203 GLU A C 1
ATOM 1619 O O . GLU A 1 203 ? 1.257 7.671 -8.401 1.00 51.38 203 GLU A O 1
ATOM 1624 N N . TYR A 1 204 ? 1.283 6.057 -6.849 1.00 50.00 204 TYR A N 1
ATOM 1625 C CA . TYR A 1 204 ? 0.587 5.068 -7.675 1.00 50.00 204 TYR A CA 1
ATOM 1626 C C . TYR A 1 204 ? -0.907 5.407 -7.831 1.00 50.00 204 TYR A C 1
ATOM 1628 O O . TYR A 1 204 ? -1.602 4.800 -8.640 1.00 50.00 204 TYR A O 1
ATOM 1636 N N . VAL A 1 205 ? -1.409 6.396 -7.080 1.00 47.69 205 VAL A N 1
ATOM 1637 C CA . VAL A 1 205 ? -2.804 6.850 -7.131 1.00 47.69 205 VAL A CA 1
ATOM 1638 C C . VAL A 1 205 ? -3.160 7.470 -8.484 1.00 47.69 205 VAL A C 1
ATOM 1640 O O . VAL A 1 205 ? -4.308 7.347 -8.881 1.00 47.69 205 VAL A O 1
ATOM 1643 N N . ASP A 1 206 ? -2.205 8.010 -9.252 1.00 46.03 206 ASP A N 1
ATOM 1644 C CA . ASP A 1 206 ? -2.477 8.439 -10.640 1.00 46.03 206 ASP A CA 1
ATOM 1645 C C . ASP A 1 206 ? -2.846 7.254 -11.570 1.00 46.03 206 ASP A C 1
ATOM 1647 O O . ASP A 1 206 ? -3.338 7.464 -12.678 1.00 46.03 206 ASP A O 1
ATOM 1651 N N . MET A 1 207 ? -2.638 6.002 -11.130 1.00 46.16 207 MET A N 1
ATOM 1652 C CA . MET A 1 207 ? -3.132 4.781 -11.787 1.00 46.16 207 MET A CA 1
ATOM 1653 C C . MET A 1 207 ? -4.328 4.116 -11.091 1.00 46.16 207 MET A C 1
ATOM 1655 O O . MET A 1 207 ? -4.903 3.186 -11.665 1.00 46.16 207 MET A O 1
ATOM 1659 N N . LEU A 1 208 ? -4.676 4.531 -9.870 1.00 48.53 208 LEU A N 1
ATOM 1660 C CA . LEU A 1 208 ? -5.892 4.072 -9.197 1.00 48.53 208 LEU A CA 1
ATOM 1661 C C . LEU A 1 208 ? -7.083 4.853 -9.767 1.00 48.53 208 LEU A C 1
ATOM 1663 O O . LEU A 1 208 ? -6.924 5.985 -10.219 1.00 48.53 208 LEU A O 1
ATOM 1667 N N . ASP A 1 209 ? -8.267 4.241 -9.791 1.00 51.19 209 ASP A N 1
ATOM 1668 C CA . ASP A 1 209 ? -9.470 4.871 -10.348 1.00 51.19 209 ASP A CA 1
ATOM 1669 C C . ASP A 1 209 ? -9.693 6.282 -9.756 1.00 51.19 209 ASP A C 1
ATOM 1671 O O . ASP A 1 209 ? -9.460 6.528 -8.568 1.00 51.19 209 ASP A O 1
ATOM 1675 N N . ASP A 1 210 ? -10.205 7.211 -10.575 1.00 52.84 210 ASP A N 1
ATOM 1676 C CA . ASP A 1 210 ? -10.485 8.615 -10.206 1.00 52.84 210 ASP A CA 1
ATOM 1677 C C . ASP A 1 210 ? -11.303 8.755 -8.901 1.00 52.84 210 ASP A C 1
ATOM 1679 O O . ASP A 1 210 ? -11.239 9.783 -8.211 1.00 52.84 210 ASP A O 1
ATOM 1683 N N . GLU A 1 211 ? -12.097 7.737 -8.552 1.00 54.34 211 GLU A N 1
ATOM 1684 C CA . GLU A 1 211 ? -12.874 7.679 -7.311 1.00 54.34 211 GLU A CA 1
ATOM 1685 C C . GLU A 1 211 ? -11.988 7.594 -6.063 1.00 54.34 211 GLU A C 1
ATOM 1687 O O . GLU A 1 211 ? -12.245 8.323 -5.098 1.00 54.34 211 GLU A O 1
ATOM 1692 N N . ASP A 1 212 ? -10.920 6.797 -6.099 1.00 52.12 212 ASP A N 1
ATOM 1693 C CA . ASP A 1 212 ? -10.000 6.613 -4.978 1.00 52.12 212 ASP A CA 1
ATOM 1694 C C . ASP A 1 212 ? -9.155 7.875 -4.780 1.00 52.12 212 ASP A C 1
ATOM 1696 O O . ASP A 1 212 ? -9.136 8.443 -3.684 1.00 52.12 212 ASP A O 1
ATOM 1700 N N . TYR A 1 213 ? -8.583 8.430 -5.860 1.00 52.59 213 TYR A N 1
ATOM 1701 C CA . TYR A 1 213 ? -7.902 9.737 -5.834 1.00 52.59 213 TYR A CA 1
ATOM 1702 C C . TYR A 1 213 ? -8.793 10.844 -5.254 1.00 52.59 213 TYR A C 1
ATOM 1704 O O . TYR A 1 213 ? -8.361 11.675 -4.443 1.00 52.59 213 TYR A O 1
ATOM 1712 N N . THR A 1 214 ? -10.071 10.859 -5.640 1.00 54.91 214 THR A N 1
ATOM 1713 C CA . THR A 1 214 ? -11.056 11.818 -5.132 1.00 54.91 214 THR A CA 1
ATOM 1714 C C . THR A 1 214 ? -11.359 11.596 -3.649 1.00 54.91 214 THR A C 1
ATOM 1716 O O . THR A 1 214 ? -11.531 12.571 -2.909 1.00 54.91 214 THR A O 1
ATOM 1719 N N . LEU A 1 215 ? -11.402 10.343 -3.194 1.00 53.62 215 LEU A N 1
ATOM 1720 C CA . LEU A 1 215 ? -11.555 9.991 -1.786 1.00 53.62 215 LEU A CA 1
ATOM 1721 C C . LEU A 1 215 ? -10.390 10.557 -0.959 1.00 53.62 215 LEU A C 1
ATOM 1723 O O . LEU A 1 215 ? -10.626 11.223 0.051 1.00 53.62 215 LEU A O 1
ATOM 1727 N N . PHE A 1 216 ? -9.153 10.360 -1.427 1.00 54.38 216 PHE A N 1
ATOM 1728 C CA . PHE A 1 216 ? -7.930 10.791 -0.746 1.00 54.38 216 PHE A CA 1
ATOM 1729 C C . PHE A 1 216 ? -7.785 12.316 -0.710 1.00 54.38 216 PHE A C 1
ATOM 1731 O O . PHE A 1 216 ? -7.622 12.907 0.359 1.00 54.38 216 PHE A O 1
ATOM 1738 N N . SER A 1 217 ? -7.891 12.967 -1.870 1.00 54.78 217 SER A N 1
ATOM 1739 C CA . SER A 1 217 ? -7.619 14.402 -2.023 1.00 54.78 217 SER A CA 1
ATOM 1740 C C . SER A 1 217 ? -8.712 15.308 -1.446 1.00 54.78 217 SER A C 1
ATOM 1742 O O . SER A 1 217 ? -8.421 16.444 -1.066 1.00 54.78 217 SER A O 1
ATOM 1744 N N . LYS A 1 218 ? -9.970 14.840 -1.366 1.00 54.53 218 LYS A N 1
ATOM 1745 C CA . LYS A 1 218 ? -11.109 15.687 -0.958 1.00 54.53 218 LYS A CA 1
ATOM 1746 C C . LYS A 1 218 ? -11.668 15.403 0.433 1.00 54.53 218 LYS A C 1
ATOM 1748 O O . LYS A 1 218 ? -12.339 16.286 0.967 1.00 54.53 218 LYS A O 1
ATOM 1753 N N . ARG A 1 219 ? -11.456 14.216 1.024 1.00 55.69 219 ARG A N 1
ATOM 1754 C CA . ARG A 1 219 ? -12.058 13.871 2.333 1.00 55.69 219 ARG A CA 1
ATOM 1755 C C . ARG A 1 219 ? -11.122 14.032 3.525 1.00 55.69 219 ARG A C 1
ATOM 1757 O O . ARG A 1 219 ? -11.610 14.325 4.613 1.00 55.69 219 ARG A O 1
ATOM 1764 N N . LEU A 1 220 ? -9.811 13.883 3.347 1.00 60.09 220 LEU A N 1
ATOM 1765 C CA . LEU A 1 220 ? -8.852 14.112 4.426 1.00 60.09 220 LEU A CA 1
ATOM 1766 C C . LEU A 1 220 ? -8.507 15.601 4.517 1.00 60.09 220 LEU A C 1
ATOM 1768 O O . LEU A 1 220 ? -7.998 16.203 3.574 1.00 60.09 220 LEU A O 1
ATOM 1772 N N . VAL A 1 221 ? -8.780 16.218 5.670 1.00 59.97 221 VAL A N 1
ATOM 1773 C CA . VAL A 1 221 ? -8.395 17.621 5.897 1.00 59.97 221 VAL A CA 1
ATOM 1774 C C . VAL A 1 221 ? -6.926 17.676 6.314 1.00 59.97 221 VAL A C 1
ATOM 1776 O O . VAL A 1 221 ? -6.593 17.349 7.455 1.00 59.97 221 VAL A O 1
ATOM 1779 N N . TYR A 1 222 ? -6.051 18.105 5.404 1.00 57.41 222 TYR A N 1
ATOM 1780 C CA . TYR A 1 222 ? -4.626 18.299 5.679 1.00 57.41 222 TYR A CA 1
ATOM 1781 C C . TYR A 1 222 ? -4.369 19.621 6.423 1.00 57.41 222 TYR A C 1
ATOM 1783 O O . TYR A 1 222 ? -5.039 20.623 6.162 1.00 57.41 222 TYR A O 1
ATOM 1791 N N . PRO A 1 223 ? -3.400 19.657 7.358 1.00 50.66 223 PRO A N 1
ATOM 1792 C CA . PRO A 1 223 ? -3.130 20.846 8.164 1.00 50.66 223 PRO A CA 1
ATOM 1793 C C . PRO A 1 223 ? -2.467 21.987 7.374 1.00 50.66 223 PRO A C 1
ATOM 1795 O O . PRO A 1 223 ? -2.548 23.134 7.803 1.00 50.66 223 PRO A O 1
ATOM 1798 N N . ASN A 1 224 ? -1.836 21.704 6.229 1.00 56.56 224 ASN A N 1
ATOM 1799 C CA . ASN A 1 224 ? -1.258 22.716 5.347 1.00 56.56 224 ASN A CA 1
ATOM 1800 C C . ASN A 1 224 ? -1.362 22.259 3.879 1.00 56.56 224 ASN A C 1
ATOM 1802 O O . ASN A 1 224 ? -1.062 21.104 3.579 1.00 56.56 224 ASN A O 1
ATOM 1806 N N . LYS A 1 225 ? -1.761 23.171 2.981 1.00 53.84 225 LYS A N 1
ATOM 1807 C CA . LYS A 1 225 ? -1.837 22.941 1.527 1.00 53.84 225 LYS A CA 1
ATOM 1808 C C . LYS A 1 225 ? -0.474 22.576 0.928 1.00 53.84 225 LYS A C 1
ATOM 1810 O O . LYS A 1 225 ? -0.392 21.679 0.098 1.00 53.84 225 LYS A O 1
ATOM 1815 N N . GLU A 1 226 ? 0.594 23.202 1.416 1.00 49.69 226 GLU A N 1
ATOM 1816 C CA . GLU A 1 226 ? 1.962 22.891 0.977 1.00 49.69 226 GLU A CA 1
ATOM 1817 C C . GLU A 1 226 ? 2.388 21.476 1.403 1.00 49.69 226 GLU A C 1
ATOM 1819 O O . GLU A 1 226 ? 3.071 20.792 0.656 1.00 49.69 226 GLU A O 1
ATOM 1824 N N . LEU A 1 227 ? 1.945 20.984 2.570 1.00 50.06 227 LEU A N 1
ATOM 1825 C CA . LEU A 1 227 ? 2.248 19.613 3.009 1.00 50.06 227 LEU A CA 1
ATOM 1826 C C . LEU A 1 227 ? 1.466 18.552 2.230 1.00 50.06 227 LEU A C 1
ATOM 1828 O O . LEU A 1 227 ? 2.001 17.469 2.005 1.00 50.06 227 LEU A O 1
ATOM 1832 N N . SER A 1 228 ? 0.220 18.836 1.832 1.00 51.00 228 SER A N 1
ATOM 1833 C CA . SER A 1 228 ? -0.517 17.938 0.934 1.00 51.00 228 SER A CA 1
ATOM 1834 C C . SER A 1 228 ? 0.140 17.863 -0.440 1.00 51.00 228 SER A C 1
ATOM 1836 O O . SER A 1 228 ? 0.208 16.782 -1.009 1.00 51.00 228 SER A O 1
ATOM 1838 N N . GLU A 1 229 ? 0.679 18.976 -0.942 1.00 52.00 229 GLU A N 1
ATOM 1839 C CA . GLU A 1 229 ? 1.428 18.991 -2.201 1.00 52.00 229 GLU A CA 1
ATOM 1840 C C . GLU A 1 229 ? 2.735 18.199 -2.091 1.00 52.00 229 GLU A C 1
ATOM 1842 O O . GLU A 1 229 ? 3.025 17.442 -3.001 1.00 52.00 229 GLU A O 1
ATOM 1847 N N . THR A 1 230 ? 3.469 18.265 -0.974 1.00 51.72 230 THR A N 1
ATOM 1848 C CA . THR A 1 230 ? 4.702 17.472 -0.774 1.00 51.72 230 THR A CA 1
ATOM 1849 C C . THR A 1 230 ? 4.451 15.967 -0.604 1.00 51.72 230 THR A C 1
ATOM 1851 O O . THR A 1 230 ? 5.284 15.155 -0.990 1.00 51.72 230 THR A O 1
ATOM 1854 N N . LEU A 1 231 ? 3.318 15.573 -0.013 1.00 49.84 231 LEU A N 1
ATOM 1855 C CA . LEU A 1 231 ? 2.940 14.161 0.159 1.00 49.84 231 LEU A CA 1
ATOM 1856 C C . LEU A 1 231 ? 2.393 13.529 -1.125 1.00 49.84 231 LEU A C 1
ATOM 1858 O O . LEU A 1 231 ? 2.566 12.334 -1.344 1.00 49.84 231 LEU A O 1
ATOM 1862 N N . LEU A 1 232 ? 1.686 14.323 -1.931 1.00 50.75 232 LEU A N 1
ATOM 1863 C CA . LEU A 1 232 ? 1.144 13.905 -3.223 1.00 50.75 232 LEU A CA 1
ATOM 1864 C C . LEU A 1 232 ? 2.145 14.130 -4.361 1.00 50.75 232 LEU A C 1
ATOM 1866 O O . LEU A 1 232 ? 1.957 13.591 -5.447 1.00 50.75 232 LEU A O 1
ATOM 1870 N N . SER A 1 233 ? 3.190 14.935 -4.145 1.00 48.41 233 SER A N 1
ATOM 1871 C CA . SER A 1 233 ? 4.243 15.114 -5.134 1.00 48.41 233 SER A CA 1
ATOM 1872 C C . SER A 1 233 ? 5.067 13.843 -5.206 1.00 48.41 233 SER A C 1
ATOM 1874 O O . SER A 1 233 ? 5.585 13.418 -4.167 1.00 48.41 233 SER A O 1
ATOM 1876 N N . PRO A 1 234 ? 5.244 13.269 -6.402 1.00 52.44 234 PRO A N 1
ATOM 1877 C CA . PRO A 1 234 ? 6.013 12.064 -6.508 1.00 52.44 234 PRO A CA 1
ATOM 1878 C C . PRO A 1 234 ? 7.436 12.245 -5.988 1.00 52.44 234 PRO A C 1
ATOM 1880 O O . PRO A 1 234 ? 8.116 13.222 -6.317 1.00 52.44 234 PRO A O 1
ATOM 1883 N N . SER A 1 235 ? 7.887 11.310 -5.158 1.00 53.97 235 SER A N 1
ATOM 1884 C CA . SER A 1 235 ? 9.265 11.157 -4.736 1.00 53.97 235 SER A CA 1
ATOM 1885 C C . SER A 1 235 ? 10.074 10.773 -5.968 1.00 53.97 235 SER A C 1
ATOM 1887 O O . SER A 1 235 ? 10.379 9.622 -6.258 1.00 53.97 235 SER A O 1
ATOM 1889 N N . CYS A 1 236 ? 10.460 11.799 -6.721 1.00 58.56 236 CYS A N 1
ATOM 1890 C CA . CYS A 1 236 ? 11.346 11.704 -7.873 1.00 58.56 236 CYS A CA 1
ATOM 1891 C C . CYS A 1 236 ? 12.795 11.417 -7.444 1.00 58.56 236 CYS A C 1
ATOM 1893 O O . CYS A 1 236 ? 13.742 11.972 -8.000 1.00 58.56 236 CYS A O 1
ATOM 1895 N N . THR A 1 237 ? 12.980 10.594 -6.414 1.00 59.12 237 THR A N 1
ATOM 1896 C CA . THR A 1 237 ? 14.273 10.143 -5.919 1.00 59.12 237 THR A CA 1
ATOM 1897 C C . THR A 1 237 ? 14.715 8.942 -6.744 1.00 59.12 237 THR A C 1
ATOM 1899 O O . THR A 1 237 ? 14.825 7.830 -6.236 1.00 59.12 237 THR A O 1
ATOM 1902 N N . HIS A 1 238 ? 14.926 9.153 -8.040 1.00 63.34 238 HIS A N 1
ATOM 1903 C CA . HIS A 1 238 ? 15.725 8.237 -8.840 1.00 63.34 238 HIS A CA 1
ATOM 1904 C C . HIS A 1 238 ? 17.168 8.753 -8.828 1.00 63.34 238 HIS A C 1
ATOM 1906 O O . HIS A 1 238 ? 17.399 9.955 -8.959 1.00 63.34 238 HIS A O 1
ATOM 1912 N N . GLU A 1 239 ? 18.143 7.866 -8.630 1.00 68.88 239 GLU A N 1
ATOM 1913 C CA . GLU A 1 239 ? 19.551 8.279 -8.548 1.00 68.88 239 GLU A CA 1
ATOM 1914 C C . GLU A 1 239 ? 20.140 8.669 -9.918 1.00 68.88 239 GLU A C 1
ATOM 1916 O O . GLU A 1 239 ? 21.071 9.471 -9.982 1.00 68.88 239 GLU A O 1
ATOM 1921 N N . GLU A 1 240 ? 19.599 8.136 -11.020 1.00 73.44 240 GLU A N 1
ATOM 1922 C CA . GLU A 1 240 ? 19.970 8.563 -12.381 1.00 73.44 240 GLU A CA 1
ATOM 1923 C C . GLU A 1 240 ? 19.372 9.919 -12.778 1.00 73.44 240 GLU A C 1
ATOM 1925 O O . GLU A 1 240 ? 18.262 10.287 -12.386 1.00 73.44 240 GLU A O 1
ATOM 1930 N N . THR A 1 241 ? 20.083 10.636 -13.654 1.00 79.56 241 THR A N 1
ATOM 1931 C CA . THR A 1 241 ? 19.538 11.835 -14.295 1.00 79.56 241 THR A CA 1
ATOM 1932 C C . THR A 1 241 ? 18.464 11.470 -15.327 1.00 79.56 241 THR A C 1
ATOM 1934 O O . THR A 1 241 ? 18.446 10.369 -15.876 1.00 79.56 241 THR A O 1
ATOM 1937 N N . LEU A 1 242 ? 17.588 12.424 -15.667 1.00 79.25 242 LEU A N 1
ATOM 1938 C CA . LEU A 1 242 ? 16.563 12.220 -16.702 1.00 79.25 242 LEU A CA 1
ATOM 1939 C C . LEU A 1 242 ? 17.171 11.844 -18.069 1.00 79.25 242 LEU A C 1
ATOM 1941 O O . LEU A 1 242 ? 16.551 11.105 -18.831 1.00 79.25 242 LEU A O 1
ATOM 1945 N N . ALA A 1 243 ? 18.369 12.350 -18.381 1.00 81.69 243 ALA A N 1
ATOM 1946 C CA . ALA A 1 243 ? 19.075 12.030 -19.618 1.00 81.69 243 ALA A CA 1
ATOM 1947 C C . ALA A 1 243 ? 19.546 10.567 -19.629 1.00 81.69 243 ALA A C 1
ATOM 1949 O O . ALA A 1 243 ? 19.256 9.852 -20.584 1.00 81.69 243 ALA A O 1
ATOM 1950 N N . ASP A 1 244 ? 20.172 10.109 -18.539 1.00 82.69 244 ASP A N 1
ATOM 1951 C CA . ASP A 1 244 ? 20.637 8.722 -18.402 1.00 82.69 244 ASP A CA 1
ATOM 1952 C C . ASP A 1 244 ? 19.465 7.732 -18.457 1.00 82.69 244 ASP A C 1
ATOM 1954 O O . ASP A 1 244 ? 19.522 6.719 -19.160 1.00 82.69 244 ASP A O 1
ATOM 1958 N N . PHE A 1 245 ? 18.361 8.070 -17.782 1.00 81.94 245 PHE A N 1
ATOM 1959 C CA . PHE A 1 245 ? 17.126 7.296 -17.838 1.00 81.94 245 PHE A CA 1
ATOM 1960 C C . PHE A 1 245 ? 16.570 7.234 -19.269 1.00 81.94 245 PHE A C 1
ATOM 1962 O O . PHE A 1 245 ? 16.268 6.152 -19.770 1.00 81.94 245 PHE A O 1
ATOM 1969 N N . SER A 1 246 ? 16.483 8.373 -19.966 1.00 83.31 246 SER A N 1
ATOM 1970 C CA . SER A 1 246 ? 16.018 8.438 -21.360 1.00 83.31 246 SER A CA 1
ATOM 1971 C C . SER A 1 246 ? 16.863 7.560 -22.286 1.00 83.31 246 SER A C 1
ATOM 1973 O O . SER A 1 246 ? 16.318 6.769 -23.057 1.00 83.31 246 SER A O 1
ATOM 1975 N N . ASP A 1 247 ? 18.189 7.628 -22.166 1.00 84.81 247 ASP A N 1
ATOM 1976 C CA . ASP A 1 247 ? 19.107 6.819 -22.968 1.00 84.81 247 ASP A CA 1
ATOM 1977 C C . ASP A 1 247 ? 18.975 5.321 -22.666 1.00 84.81 247 ASP A C 1
ATOM 1979 O O . ASP A 1 247 ? 19.092 4.493 -23.572 1.00 84.81 247 ASP A O 1
ATOM 1983 N N . ARG A 1 248 ? 18.663 4.946 -21.420 1.00 83.00 248 ARG A N 1
ATOM 1984 C CA . ARG A 1 248 ? 18.351 3.560 -21.050 1.00 83.00 248 ARG A CA 1
ATOM 1985 C C . ARG A 1 248 ? 17.055 3.075 -21.693 1.00 83.00 248 ARG A C 1
ATOM 1987 O O . ARG A 1 248 ? 17.048 1.981 -22.251 1.00 83.00 248 ARG A O 1
ATOM 1994 N N . ILE A 1 249 ? 15.983 3.867 -21.639 1.00 85.56 249 ILE A N 1
ATOM 1995 C CA . ILE A 1 249 ? 14.690 3.507 -22.242 1.00 85.56 249 ILE A CA 1
ATOM 1996 C C . ILE A 1 249 ? 14.817 3.365 -23.763 1.00 85.56 249 ILE A C 1
ATOM 1998 O O . ILE A 1 249 ? 14.308 2.394 -24.323 1.00 85.56 249 ILE A O 1
ATOM 2002 N N . LYS A 1 250 ? 15.555 4.267 -24.425 1.00 84.44 250 LYS A N 1
ATOM 2003 C CA . LYS A 1 250 ? 15.783 4.229 -25.881 1.00 84.44 250 LYS A CA 1
ATOM 2004 C C . LYS A 1 250 ? 16.416 2.937 -26.375 1.00 84.44 250 LYS A C 1
ATOM 2006 O O . LYS A 1 250 ? 16.126 2.525 -27.491 1.00 84.44 250 LYS A O 1
ATOM 2011 N N . LYS A 1 251 ? 17.230 2.255 -25.560 1.00 84.88 251 LYS A N 1
ATOM 2012 C CA . LYS A 1 251 ? 17.790 0.945 -25.942 1.00 84.88 251 LYS A CA 1
ATOM 2013 C C . LYS A 1 251 ? 16.683 -0.021 -26.359 1.00 84.88 251 LYS A C 1
ATOM 2015 O O . LYS A 1 251 ? 16.842 -0.758 -27.320 1.00 84.88 251 LYS A O 1
ATOM 2020 N N . PHE A 1 252 ? 15.538 0.036 -25.690 1.00 86.25 252 PHE A N 1
ATOM 2021 C CA . PHE A 1 252 ? 14.416 -0.867 -25.915 1.00 86.25 252 PHE A CA 1
ATOM 2022 C C . PHE A 1 252 ? 13.381 -0.328 -26.914 1.00 86.25 252 PHE A C 1
ATOM 2024 O O . PHE A 1 252 ? 12.337 -0.950 -27.078 1.00 86.25 252 PHE A O 1
ATOM 2031 N N . GLU A 1 253 ? 13.630 0.803 -27.588 1.00 81.94 253 GLU A N 1
ATOM 2032 C CA . GLU A 1 253 ? 12.629 1.446 -28.460 1.00 81.94 253 GLU A CA 1
ATOM 2033 C C . GLU A 1 253 ? 12.233 0.592 -29.671 1.00 81.94 253 GLU A C 1
ATOM 2035 O O . GLU A 1 253 ? 11.123 0.714 -30.184 1.00 81.94 253 GLU A O 1
ATOM 2040 N N . SER A 1 254 ? 13.138 -0.286 -30.114 1.00 85.69 254 SER A N 1
ATOM 2041 C CA . SER A 1 254 ? 12.910 -1.205 -31.232 1.00 85.69 254 SER A CA 1
ATOM 2042 C C . SER A 1 254 ? 12.051 -2.416 -30.859 1.00 85.69 254 SER A C 1
ATOM 2044 O O . SER A 1 254 ? 11.613 -3.137 -31.754 1.00 85.69 254 SER A O 1
ATOM 2046 N N . LEU A 1 255 ? 11.801 -2.634 -29.564 1.00 88.12 255 LEU A N 1
ATOM 2047 C CA . LEU A 1 255 ? 11.022 -3.755 -29.051 1.00 88.12 255 LEU A CA 1
ATOM 2048 C C . LEU A 1 255 ? 9.563 -3.349 -28.815 1.00 88.12 255 LEU A C 1
ATOM 2050 O O . LEU A 1 255 ? 9.244 -2.252 -28.347 1.00 88.12 255 LEU A O 1
ATOM 2054 N N . THR A 1 256 ? 8.654 -4.276 -29.088 1.00 90.19 256 THR A N 1
ATOM 2055 C CA . THR A 1 256 ? 7.248 -4.171 -28.691 1.00 90.19 256 THR A CA 1
ATOM 2056 C C . THR A 1 256 ? 7.077 -4.455 -27.197 1.00 90.19 256 THR A C 1
ATOM 2058 O O . THR A 1 256 ? 7.901 -5.119 -26.564 1.00 90.19 256 THR A O 1
ATOM 2061 N N . ALA A 1 257 ? 5.967 -3.994 -26.613 1.00 87.44 257 ALA A N 1
ATOM 2062 C CA . ALA A 1 257 ? 5.664 -4.245 -25.203 1.00 87.44 257 ALA A CA 1
ATOM 2063 C C . ALA A 1 257 ? 5.597 -5.750 -24.870 1.00 87.44 257 ALA A C 1
ATOM 2065 O O . ALA A 1 257 ? 6.058 -6.193 -23.819 1.00 87.44 257 ALA A O 1
ATOM 2066 N N . GLU A 1 258 ? 5.070 -6.557 -25.793 1.00 89.81 258 GLU A N 1
ATOM 2067 C CA . GLU A 1 258 ? 4.987 -8.006 -25.627 1.00 89.81 258 GLU A CA 1
ATOM 2068 C C . GLU A 1 258 ? 6.368 -8.675 -25.631 1.00 89.81 258 GLU A C 1
ATOM 2070 O O . GLU A 1 258 ? 6.612 -9.569 -24.817 1.00 89.81 258 GLU A O 1
ATOM 2075 N N . GLU A 1 259 ? 7.280 -8.228 -26.498 1.00 89.62 259 GLU A N 1
ATOM 2076 C CA . GLU A 1 259 ? 8.668 -8.702 -26.516 1.00 89.62 259 GLU A CA 1
ATOM 2077 C C . GLU A 1 259 ? 9.375 -8.354 -25.203 1.00 89.62 259 GLU A C 1
ATOM 2079 O O . GLU A 1 259 ? 9.953 -9.237 -24.568 1.00 89.62 259 GLU A O 1
ATOM 2084 N N . ILE A 1 260 ? 9.227 -7.116 -24.721 1.00 89.31 260 ILE A N 1
ATOM 2085 C CA . ILE A 1 260 ? 9.800 -6.662 -23.443 1.00 89.31 260 ILE A CA 1
ATOM 2086 C C . ILE A 1 260 ? 9.383 -7.571 -22.275 1.00 89.31 260 ILE A C 1
ATOM 2088 O O . ILE A 1 260 ? 10.195 -7.890 -21.405 1.00 89.31 260 ILE A O 1
ATOM 2092 N N . LEU A 1 261 ? 8.127 -8.024 -22.261 1.00 89.50 261 LEU A N 1
ATOM 2093 C CA . LEU A 1 261 ? 7.591 -8.893 -21.211 1.00 89.50 261 LEU A CA 1
ATOM 2094 C C . LEU A 1 261 ? 8.023 -10.360 -21.319 1.00 89.50 261 LEU A C 1
ATOM 2096 O O . LEU A 1 261 ? 7.852 -11.102 -20.349 1.00 89.50 261 LEU A O 1
ATOM 2100 N N . ARG A 1 262 ? 8.501 -10.803 -22.485 1.00 87.56 262 ARG A N 1
ATOM 2101 C CA . ARG A 1 262 ? 8.851 -12.207 -22.757 1.00 87.56 262 ARG A CA 1
ATOM 2102 C C . ARG A 1 262 ? 10.350 -12.481 -22.692 1.00 87.56 262 ARG A C 1
ATOM 2104 O O . ARG A 1 262 ? 10.716 -13.625 -22.443 1.00 87.56 262 ARG A O 1
ATOM 2111 N N . PHE A 1 263 ? 11.189 -11.468 -22.902 1.00 85.12 263 PHE A N 1
ATOM 2112 C CA . PHE A 1 263 ? 12.642 -11.628 -22.933 1.00 85.12 263 PHE A CA 1
ATOM 2113 C C . PHE A 1 263 ? 13.180 -12.239 -21.638 1.00 85.12 263 PHE A C 1
ATOM 2115 O O . PHE A 1 263 ? 13.035 -11.684 -20.541 1.00 85.12 263 PHE A O 1
ATOM 2122 N N . THR A 1 264 ? 13.859 -13.373 -21.783 1.00 82.94 264 THR A N 1
ATOM 2123 C CA . THR A 1 264 ? 14.702 -13.915 -20.725 1.00 82.94 264 THR A CA 1
ATOM 2124 C C . THR A 1 264 ? 16.028 -13.156 -20.670 1.00 82.94 264 THR A C 1
ATOM 2126 O O . THR A 1 264 ? 16.371 -12.363 -21.552 1.00 82.94 264 THR A O 1
ATOM 2129 N N . LYS A 1 265 ? 16.810 -13.402 -19.616 1.00 83.38 265 LYS A N 1
ATOM 2130 C CA . LYS A 1 265 ? 18.162 -12.849 -19.503 1.00 83.38 265 LYS A CA 1
ATOM 2131 C C . LYS A 1 265 ? 19.053 -13.268 -20.684 1.00 83.38 265 LYS A C 1
ATOM 2133 O O . LYS A 1 265 ? 19.813 -12.448 -21.187 1.00 83.38 265 LYS A O 1
ATOM 2138 N N . GLU A 1 266 ? 18.940 -14.518 -21.127 1.00 83.56 266 GLU A N 1
ATOM 2139 C CA . GLU A 1 266 ? 19.736 -15.084 -22.225 1.00 83.56 266 GLU A CA 1
ATOM 2140 C C . GLU A 1 266 ? 19.358 -14.459 -23.579 1.00 83.56 266 GLU A C 1
ATOM 2142 O O . GLU A 1 266 ? 20.240 -14.125 -24.378 1.00 83.56 266 GLU A O 1
ATOM 2147 N N . ASP A 1 267 ? 18.060 -14.218 -23.801 1.00 83.12 267 ASP A N 1
ATOM 2148 C CA . ASP A 1 267 ? 17.560 -13.517 -24.991 1.00 83.12 267 ASP A CA 1
ATOM 2149 C C . ASP A 1 267 ? 18.095 -12.080 -25.047 1.00 83.12 267 ASP A C 1
ATOM 2151 O O . ASP A 1 267 ? 18.550 -11.616 -26.094 1.00 83.12 267 ASP A O 1
ATOM 2155 N N . TYR A 1 268 ? 18.100 -11.389 -23.902 1.00 80.44 268 TYR A N 1
ATOM 2156 C CA . TYR A 1 268 ? 18.632 -10.032 -23.792 1.00 80.44 268 TYR A CA 1
ATOM 2157 C C . TYR A 1 268 ? 20.137 -9.972 -24.064 1.00 80.44 268 TYR A C 1
ATOM 2159 O O . TYR A 1 268 ? 20.580 -9.133 -24.845 1.00 80.44 268 TYR A O 1
ATOM 2167 N N . GLU A 1 269 ? 20.930 -10.853 -23.445 1.00 81.19 269 GLU A N 1
ATOM 2168 C CA . GLU A 1 269 ? 22.383 -10.880 -23.651 1.00 81.19 269 GLU A CA 1
ATOM 2169 C C . GLU A 1 269 ? 22.719 -11.140 -25.127 1.00 81.19 269 GLU A C 1
ATOM 2171 O O . GLU A 1 269 ? 23.584 -10.471 -25.693 1.00 81.19 269 GLU A O 1
ATOM 2176 N N . SER A 1 270 ? 21.976 -12.034 -25.781 1.00 79.62 270 SER A N 1
ATOM 2177 C CA . SER A 1 270 ? 22.134 -12.326 -27.210 1.00 79.62 270 SER A CA 1
ATOM 2178 C C . SER A 1 270 ? 21.762 -11.136 -28.099 1.00 79.62 270 SER A C 1
ATOM 2180 O O . SER A 1 270 ? 22.517 -10.791 -29.005 1.00 79.62 270 SER A O 1
ATOM 2182 N N . TRP A 1 271 ? 20.633 -10.478 -27.824 1.00 80.81 271 TRP A N 1
ATOM 2183 C CA . TRP A 1 271 ? 20.172 -9.300 -28.563 1.00 80.81 271 TRP A CA 1
ATOM 2184 C C . TRP A 1 271 ? 21.120 -8.103 -28.392 1.00 80.81 271 TRP A C 1
ATOM 2186 O O . TRP A 1 271 ? 21.509 -7.492 -29.382 1.00 80.81 271 TRP A O 1
ATOM 2196 N N . SER A 1 272 ? 21.589 -7.843 -27.167 1.00 74.31 272 SER A N 1
ATOM 2197 C CA . SER A 1 272 ? 22.488 -6.721 -26.854 1.00 74.31 272 SER A CA 1
ATOM 2198 C C . SER A 1 272 ? 23.870 -6.819 -27.505 1.00 74.31 272 SER A C 1
ATOM 2200 O O . SER A 1 272 ? 24.536 -5.807 -27.679 1.00 74.31 272 SER A O 1
ATOM 2202 N N . ASN A 1 273 ? 24.312 -8.027 -27.869 1.00 71.81 273 ASN A N 1
ATOM 2203 C CA . ASN A 1 273 ? 25.577 -8.241 -28.576 1.00 71.81 273 ASN A CA 1
ATOM 2204 C C . ASN A 1 273 ? 25.451 -8.046 -30.100 1.00 71.81 273 ASN A C 1
ATOM 2206 O O . ASN A 1 273 ? 26.468 -8.014 -30.794 1.00 71.81 273 ASN A O 1
ATOM 2210 N N . LEU A 1 274 ? 24.224 -7.973 -30.627 1.00 57.97 274 LEU A N 1
ATOM 2211 C CA . LEU A 1 274 ? 23.928 -7.823 -32.057 1.00 57.97 274 LEU A CA 1
ATOM 2212 C C . LEU A 1 274 ? 23.628 -6.371 -32.462 1.00 57.97 274 LEU A C 1
ATOM 2214 O O . LEU A 1 274 ? 23.689 -6.060 -33.653 1.00 57.97 274 LEU A O 1
ATOM 2218 N N . THR A 1 275 ? 23.299 -5.514 -31.495 1.00 56.88 275 THR A N 1
ATOM 2219 C CA . THR A 1 275 ? 22.954 -4.088 -31.650 1.00 56.88 275 THR A CA 1
ATOM 2220 C C . THR A 1 275 ? 24.027 -3.191 -31.060 1.00 56.88 275 THR A C 1
ATOM 2222 O O . THR A 1 275 ? 24.419 -2.218 -31.739 1.00 56.88 275 THR A O 1
#

Radius of gyration: 31.65 Å; chains: 1; bounding box: 68×57×90 Å

Sequence (275 aa):
MSQKKILITLLCFTIAIFLVVLIITAVMNYFDIALDGFNQLTQNFQNLAIPLVTALSVGFLYSSITENTKQTKILRLDELINGHIDVLERYYKTEVSSIPFIIQQVLSEHGRHTGKLDTKRLVLQVNAFLCHEGKIAHSSVSAAVHDYLKYKCFISGQSLDWVLSDPFSDIVALLCQRQDLELDENRNLYIFKKLDGIAPLLEYVDMLDDEDYTLFSKRLVYPNKELSETLLSPSCTHEETLADFSDRIKKFESLTAEEILRFTKEDYESWSNLT

Organism: NCBI:txid766224